Protein AF-A0A268TTS0-F1 (afdb_monomer)

Foldseek 3Di:
DLLVVLLCLLLVLLLFLLQFDPPPDPLQQLVVLVVLLVCVLVVNCVSLQVPPNRQQNLSSVVSVVCCVVPNDDDSSRSSSVLLSVLSVLLSCLLCVQCVPPDPVLSSLLSLLQSLQADSNCSSRVSLLSQLLSLLSVLLRDPDPVSNVVSLSSSCSSPVVSNVVSVLSNCCLVPVVVSLVCLLVVLVVCLVCVVVVLVCVVVCVDPPDPVCVVSVVQNVCVVVVPADDDPVVVVVLLVVLLVLLPPDDPPQPPSVSCNSVSSSLNSLLVSCNRGPCRNCSVNVSCNNRCVSNSSSSSCVVPPVVSVVVSVVSVVVVVCCSQQPPPNSTNNNPVVVVVVSVVSVDD

Sequence (345 aa):
MLSLLGLNIAVSGSLIWASRVYFDSDSDDFLRYYDTYECLIKGHFDALFTYGGGFEIGLPLFYVLLDCVWGALRPSEILFFTILFPSVLVFVWVVRYMGDWRAQDRALCLFFVFLFFNFYAPSQWSRQSFACAFILFALKEEKFFWKYLFVVCASLFHLTSIPIFFILESLKKYPKITLAFVVLGSLSFVFAFEFILMAYKVGFIPHLGILNKLNYYTLYQERGIFMDLDFSFLFLLFCMGVLFCFPTPKDFIKREQTYFFLVFVWLYVVFLPFSYASNRLTLVFNSFLLGYMFFVAIRNFSIVAYGVGFLILLAKFAYYFFSPYSGLWYSYPLMGKFLYYFDLH

Nearest PDB structures (foldseek):
  5och-assembly1_B  TM=1.909E-01  e=7.478E+00  Homo sapiens
  3kmi-assembly1_B  TM=2.035E-01  e=9.927E+00  Clostridioides difficile 630

pLDDT: mean 88.51, std 11.17, range [34.75, 98.44]

Mean predicted aligned error: 5.84 Å

Structure (mmCIF, N/CA/C/O backbone):
data_AF-A0A268TTS0-F1
#
_entry.id   AF-A0A268TTS0-F1
#
loop_
_atom_site.group_PDB
_atom_site.id
_atom_site.type_symbol
_atom_site.label_atom_id
_atom_site.label_alt_id
_atom_site.label_comp_id
_atom_site.label_asym_id
_atom_site.label_entity_id
_atom_site.label_seq_id
_atom_site.pdbx_PDB_ins_code
_atom_site.Cartn_x
_atom_site.Cartn_y
_atom_site.Cartn_z
_atom_site.occupancy
_atom_site.B_iso_or_equiv
_atom_site.auth_seq_id
_atom_site.auth_comp_id
_atom_site.auth_asym_id
_atom_site.auth_atom_id
_atom_site.pdbx_PDB_model_num
ATOM 1 N N . MET A 1 1 ? -24.881 -8.300 -3.804 1.00 60.78 1 MET A N 1
ATOM 2 C CA . MET A 1 1 ? -24.844 -6.849 -4.105 1.00 60.78 1 MET A CA 1
ATOM 3 C C . MET A 1 1 ? -23.515 -6.211 -3.700 1.00 60.78 1 MET A C 1
ATOM 5 O O . MET A 1 1 ? -22.827 -5.715 -4.578 1.00 60.78 1 MET A O 1
ATOM 9 N N . LEU A 1 2 ? -23.098 -6.301 -2.428 1.00 73.62 2 LEU A N 1
ATOM 10 C CA . LEU A 1 2 ? -21.801 -5.781 -1.947 1.00 73.62 2 LEU A CA 1
ATOM 11 C C . LEU A 1 2 ? -20.588 -6.291 -2.739 1.00 73.62 2 LEU A C 1
ATOM 13 O O . LEU A 1 2 ? -19.701 -5.510 -3.069 1.00 73.62 2 LEU A O 1
ATOM 17 N N . SER A 1 3 ? -20.589 -7.574 -3.109 1.00 77.56 3 SER A N 1
ATOM 18 C CA . SER A 1 3 ? -19.477 -8.165 -3.855 1.00 77.56 3 SER A CA 1
ATOM 19 C C . SER A 1 3 ? -19.337 -7.620 -5.280 1.00 77.56 3 SER A C 1
ATOM 21 O O . SER A 1 3 ? -18.228 -7.445 -5.765 1.00 77.56 3 SER A O 1
ATOM 23 N N . LEU A 1 4 ? -20.461 -7.310 -5.935 1.00 83.44 4 LEU A N 1
ATOM 24 C CA . LEU A 1 4 ? -20.468 -6.741 -7.284 1.00 83.44 4 LEU A CA 1
ATOM 25 C C . LEU A 1 4 ? -19.990 -5.283 -7.259 1.00 83.44 4 LEU A C 1
ATOM 27 O O . LEU A 1 4 ? -19.214 -4.873 -8.112 1.00 83.44 4 LEU A O 1
ATOM 31 N N . LEU A 1 5 ? -20.415 -4.513 -6.250 1.00 83.69 5 LEU A N 1
ATOM 32 C CA . LEU A 1 5 ? -20.000 -3.122 -6.081 1.00 83.69 5 LEU A CA 1
ATOM 33 C C . LEU A 1 5 ? -18.488 -3.005 -5.850 1.00 83.69 5 LEU A C 1
ATOM 35 O O . LEU A 1 5 ? -17.840 -2.208 -6.516 1.00 83.69 5 LEU A O 1
ATOM 39 N N . GLY A 1 6 ? -17.922 -3.811 -4.945 1.00 85.81 6 GLY A N 1
ATOM 40 C CA . GLY A 1 6 ? -16.480 -3.796 -4.682 1.00 85.81 6 GLY A CA 1
ATOM 41 C C . GLY A 1 6 ? -15.651 -4.147 -5.918 1.00 85.81 6 GLY A C 1
ATOM 42 O O . GLY A 1 6 ? -14.674 -3.463 -6.214 1.00 85.81 6 GLY A O 1
ATOM 43 N N . LEU A 1 7 ? -16.088 -5.149 -6.689 1.00 90.44 7 LEU A N 1
ATOM 44 C CA . LEU A 1 7 ? -15.438 -5.510 -7.947 1.00 90.44 7 LEU A CA 1
ATOM 45 C C . LEU A 1 7 ? -15.546 -4.391 -8.993 1.00 90.44 7 LEU A C 1
ATOM 47 O O . LEU A 1 7 ? -14.548 -4.057 -9.622 1.00 90.44 7 LEU A O 1
ATOM 51 N N . ASN A 1 8 ? -16.720 -3.766 -9.136 1.00 91.81 8 ASN A N 1
ATOM 52 C CA . ASN A 1 8 ? -16.905 -2.630 -10.042 1.00 91.81 8 ASN A CA 1
ATOM 53 C C . ASN A 1 8 ? -16.000 -1.452 -9.675 1.00 91.81 8 ASN A C 1
ATOM 55 O O . ASN A 1 8 ? -15.442 -0.823 -10.572 1.00 91.81 8 ASN A O 1
ATOM 59 N N . ILE A 1 9 ? -15.825 -1.161 -8.382 1.00 91.81 9 ILE A N 1
ATOM 60 C CA . ILE A 1 9 ? -14.919 -0.099 -7.928 1.00 91.81 9 ILE A CA 1
ATOM 61 C C . ILE A 1 9 ? -13.465 -0.461 -8.240 1.00 91.81 9 ILE A C 1
ATOM 63 O O . ILE A 1 9 ? -12.742 0.389 -8.753 1.00 91.81 9 ILE A O 1
ATOM 67 N N . ALA A 1 10 ? -13.046 -1.706 -7.985 1.00 95.06 10 ALA A N 1
ATOM 68 C CA . ALA A 1 10 ? -11.700 -2.164 -8.324 1.00 95.06 10 ALA A CA 1
ATOM 69 C C . ALA A 1 10 ? -11.436 -2.032 -9.832 1.00 95.06 10 ALA A C 1
ATOM 71 O O . ALA A 1 10 ? -10.482 -1.372 -10.219 1.00 95.06 10 ALA A O 1
ATOM 72 N N . VAL A 1 11 ? -12.326 -2.562 -10.679 1.00 95.44 11 VAL A N 1
ATOM 73 C CA . VAL A 1 11 ? -12.200 -2.481 -12.145 1.00 95.44 11 VAL A CA 1
ATOM 74 C C . VAL A 1 11 ? -12.203 -1.033 -12.632 1.00 95.44 11 VAL A C 1
ATOM 76 O O . VAL A 1 11 ? -11.315 -0.645 -13.387 1.00 95.44 11 VAL A O 1
ATOM 79 N N . SER A 1 12 ? -13.160 -0.218 -12.185 1.00 92.69 12 SER A N 1
ATOM 80 C CA . SER A 1 12 ? -13.277 1.177 -12.632 1.00 92.69 12 SER A CA 1
ATOM 81 C C . SER A 1 12 ? -12.081 2.012 -12.181 1.00 92.69 12 SER A C 1
ATOM 83 O O . SER A 1 12 ? -11.520 2.757 -12.977 1.00 92.69 12 SER A O 1
ATOM 85 N N . GLY A 1 13 ? -11.646 1.861 -10.927 1.00 92.75 13 GLY A N 1
ATOM 86 C CA . GLY A 1 13 ? -10.468 2.552 -10.408 1.00 92.75 13 GLY A CA 1
ATOM 87 C C . GLY A 1 13 ? -9.191 2.152 -11.146 1.00 92.75 13 GLY A C 1
ATOM 88 O O . GLY A 1 13 ? -8.400 3.023 -11.506 1.00 92.75 13 GLY A O 1
ATOM 89 N N . SER A 1 14 ? -9.027 0.863 -11.454 1.00 95.38 14 SER A N 1
ATOM 90 C CA . SER A 1 14 ? -7.920 0.373 -12.279 1.00 95.38 14 SER A CA 1
ATOM 91 C C . SER A 1 14 ? -7.963 0.925 -13.698 1.00 95.38 14 SER A C 1
ATOM 93 O O . SER A 1 14 ? -6.921 1.328 -14.198 1.00 95.38 14 SER A O 1
ATOM 95 N N . LEU A 1 15 ? -9.135 0.998 -14.339 1.00 93.06 15 LEU A N 1
ATOM 96 C CA . LEU A 1 15 ? -9.276 1.583 -15.679 1.00 93.06 15 LEU A CA 1
ATOM 97 C C . LEU A 1 15 ? -8.906 3.067 -15.701 1.00 93.06 15 LEU A C 1
ATOM 99 O O . LEU A 1 15 ? -8.186 3.495 -16.602 1.00 93.06 15 LEU A O 1
ATOM 103 N N . ILE A 1 16 ? -9.381 3.835 -14.715 1.00 90.62 16 ILE A N 1
ATOM 104 C CA . ILE A 1 16 ? -9.072 5.264 -14.589 1.00 90.62 16 ILE A CA 1
ATOM 105 C C . ILE A 1 16 ? -7.564 5.446 -14.429 1.00 90.62 16 ILE A C 1
ATOM 107 O O . ILE A 1 16 ? -6.954 6.182 -15.195 1.00 90.62 16 ILE A O 1
ATOM 111 N N . TRP A 1 17 ? -6.927 4.745 -13.492 1.00 91.75 17 TRP A N 1
ATOM 112 C CA . TRP A 1 17 ? -5.502 4.953 -13.220 1.00 91.75 17 TRP A CA 1
ATOM 113 C C . TRP A 1 17 ? -4.562 4.311 -14.237 1.00 91.75 17 TRP A C 1
ATOM 115 O O . TRP A 1 17 ? -3.457 4.808 -14.425 1.00 91.75 17 TRP A O 1
ATOM 125 N N . ALA A 1 18 ? -5.001 3.282 -14.959 1.00 92.00 18 ALA A N 1
ATOM 126 C CA . ALA A 1 18 ? -4.282 2.773 -16.125 1.00 92.00 18 ALA A CA 1
ATOM 127 C C . ALA A 1 18 ? -4.244 3.774 -17.286 1.00 92.00 18 ALA A C 1
ATOM 129 O O . ALA A 1 18 ? -3.416 3.643 -18.182 1.00 92.00 18 ALA A O 1
ATOM 130 N N . SER A 1 19 ? -5.127 4.779 -17.267 1.00 89.94 19 SER A N 1
ATOM 131 C CA . SER A 1 19 ? -5.161 5.834 -18.276 1.00 89.94 19 SER A CA 1
ATOM 132 C C . SER A 1 19 ? -4.177 6.968 -18.035 1.00 89.94 19 SER A C 1
ATOM 134 O O . SER A 1 19 ? -4.127 7.876 -18.865 1.00 89.94 19 SER A O 1
ATOM 136 N N . ARG A 1 20 ? -3.437 6.935 -16.918 1.00 89.25 20 ARG A N 1
ATOM 137 C CA . ARG A 1 20 ? -2.477 7.979 -16.566 1.00 89.25 20 ARG A CA 1
ATOM 138 C C . ARG A 1 20 ? -1.417 8.172 -17.648 1.00 89.25 20 ARG A C 1
ATOM 140 O O . ARG A 1 20 ? -1.127 7.243 -18.402 1.00 89.25 20 ARG A O 1
ATOM 147 N N . VAL A 1 21 ? -0.786 9.341 -17.667 1.00 86.62 21 VAL A N 1
ATOM 148 C CA . VAL A 1 21 ? 0.466 9.537 -18.405 1.00 86.62 21 VAL A CA 1
ATOM 149 C C . VAL A 1 21 ? 1.517 8.566 -17.850 1.00 86.62 21 VAL A C 1
ATOM 151 O O . VAL A 1 21 ? 1.665 8.414 -16.632 1.00 86.62 21 VAL A O 1
ATOM 154 N N . TYR A 1 22 ? 2.220 7.877 -18.743 1.00 87.00 22 TYR A N 1
ATOM 155 C CA . TYR A 1 22 ? 3.297 6.939 -18.433 1.00 87.00 22 TYR A CA 1
ATOM 156 C C . TYR A 1 22 ? 4.527 7.253 -19.288 1.00 87.00 22 TYR A C 1
ATOM 158 O O . TYR A 1 22 ? 4.397 7.842 -20.359 1.00 87.00 22 TYR A O 1
ATOM 166 N N . PHE A 1 23 ? 5.710 6.854 -18.810 1.00 86.25 23 PHE A N 1
ATOM 167 C CA . PHE A 1 23 ? 7.012 7.133 -19.449 1.00 86.25 23 PHE A CA 1
ATOM 168 C C . PHE A 1 23 ? 7.376 8.626 -19.538 1.00 86.25 23 PHE A C 1
ATOM 170 O O . PHE A 1 23 ? 8.239 9.013 -20.317 1.00 86.25 23 PHE A O 1
ATOM 177 N N . ASP A 1 24 ? 6.742 9.461 -18.714 1.00 76.81 24 ASP A N 1
ATOM 178 C CA . ASP A 1 24 ? 6.965 10.913 -18.683 1.00 76.81 24 ASP A CA 1
ATOM 179 C C . ASP A 1 24 ? 8.272 11.301 -17.967 1.00 76.81 24 ASP A C 1
ATOM 181 O O . ASP A 1 24 ? 8.791 12.402 -18.121 1.00 76.81 24 ASP A O 1
ATOM 185 N N . SER A 1 25 ? 8.827 10.392 -17.158 1.00 72.38 25 SER A N 1
ATOM 186 C CA . SER A 1 25 ? 10.072 10.621 -16.425 1.00 72.38 25 SER A CA 1
ATOM 187 C C . SER A 1 25 ? 10.833 9.326 -16.149 1.00 72.38 25 SER A C 1
ATOM 189 O O . SER A 1 25 ? 10.234 8.272 -15.937 1.00 72.38 25 SER A O 1
ATOM 191 N N . ASP A 1 26 ? 12.162 9.422 -16.046 1.00 65.56 26 ASP A N 1
ATOM 192 C CA . ASP A 1 26 ? 13.050 8.306 -15.666 1.00 65.56 26 ASP A CA 1
ATOM 193 C C . ASP A 1 26 ? 12.821 7.797 -14.226 1.00 65.56 26 ASP A C 1
ATOM 195 O O . ASP A 1 26 ? 13.353 6.755 -13.812 1.00 65.56 26 ASP A O 1
ATOM 199 N N . SER A 1 27 ? 12.056 8.555 -13.432 1.00 68.19 27 SER A N 1
ATOM 200 C CA . SER A 1 27 ? 11.607 8.183 -12.092 1.00 68.19 27 SER A CA 1
ATOM 201 C C . SER A 1 27 ? 10.293 7.394 -12.090 1.00 68.19 27 SER A C 1
ATOM 203 O O . SER A 1 27 ? 9.935 6.874 -11.031 1.00 68.19 27 SER A O 1
ATOM 205 N N . ASP A 1 28 ? 9.602 7.265 -13.232 1.00 79.06 28 ASP A N 1
ATOM 206 C CA . ASP A 1 28 ? 8.449 6.374 -13.384 1.00 79.06 28 ASP A CA 1
ATOM 207 C C . ASP A 1 28 ? 8.940 4.923 -13.360 1.00 79.06 28 ASP A C 1
ATOM 209 O O . ASP A 1 28 ? 9.436 4.377 -14.349 1.00 79.06 28 ASP A O 1
ATOM 213 N N . ASP A 1 29 ? 8.800 4.279 -12.201 1.00 84.25 29 ASP A N 1
ATOM 214 C CA . ASP A 1 29 ? 9.219 2.891 -11.991 1.00 84.25 29 ASP A CA 1
ATOM 215 C C . ASP A 1 29 ? 8.497 1.937 -12.974 1.00 84.25 29 ASP A C 1
ATOM 217 O O . ASP A 1 29 ? 9.013 0.851 -13.263 1.00 84.25 29 ASP A O 1
ATOM 221 N N . PHE A 1 30 ? 7.353 2.350 -13.546 1.00 91.00 30 PHE A N 1
ATOM 222 C CA . PHE A 1 30 ? 6.651 1.595 -14.583 1.00 91.00 30 PHE A CA 1
ATOM 223 C C . PHE A 1 30 ? 7.468 1.386 -15.857 1.00 91.00 30 PHE A C 1
ATOM 225 O O . PHE A 1 30 ? 7.350 0.313 -16.445 1.00 91.00 30 PHE A O 1
ATOM 232 N N . LEU A 1 31 ? 8.332 2.331 -16.246 1.00 91.12 31 LEU A N 1
ATOM 233 C CA . LEU A 1 31 ? 9.214 2.169 -17.409 1.00 91.12 31 LEU A CA 1
ATOM 234 C C . LEU A 1 31 ? 10.021 0.869 -17.295 1.00 91.12 31 LEU A C 1
ATOM 236 O O . LEU A 1 31 ? 9.950 -0.003 -18.153 1.00 91.12 31 LEU A O 1
ATOM 240 N N . ARG A 1 32 ? 10.668 0.668 -16.143 1.00 91.69 32 ARG A N 1
ATOM 241 C CA . ARG A 1 32 ? 11.498 -0.517 -15.870 1.00 91.69 32 ARG A CA 1
ATOM 242 C C . ARG A 1 32 ? 10.677 -1.798 -15.785 1.00 91.69 32 ARG A C 1
ATOM 244 O O . ARG A 1 32 ? 11.172 -2.877 -16.118 1.00 91.69 32 ARG A O 1
ATOM 251 N N . TYR A 1 33 ? 9.448 -1.703 -15.278 1.00 94.12 33 TYR A N 1
ATOM 252 C CA . TYR A 1 33 ? 8.543 -2.846 -15.231 1.00 94.12 33 TYR A CA 1
ATOM 253 C C . TYR A 1 33 ? 8.089 -3.250 -16.634 1.00 94.12 33 TYR A C 1
ATOM 255 O O . TYR A 1 33 ? 8.055 -4.443 -16.932 1.00 94.12 33 TYR A O 1
ATOM 263 N N . TYR A 1 34 ? 7.789 -2.280 -17.494 1.00 95.25 34 TYR A N 1
ATOM 264 C CA . TYR A 1 34 ? 7.400 -2.533 -18.873 1.00 95.25 34 TYR A CA 1
ATOM 265 C C . TYR A 1 34 ? 8.577 -3.046 -19.716 1.00 95.25 34 TYR A C 1
ATOM 267 O O . TYR A 1 34 ? 8.406 -4.018 -20.443 1.00 95.25 34 TYR A O 1
ATOM 275 N N . ASP A 1 35 ? 9.794 -2.529 -19.526 1.00 94.94 35 ASP A N 1
ATOM 276 C CA . ASP A 1 35 ? 11.002 -3.071 -20.173 1.00 94.94 35 ASP A CA 1
ATOM 277 C C . ASP A 1 35 ? 11.222 -4.552 -19.827 1.00 94.94 35 ASP A C 1
ATOM 279 O O . ASP A 1 35 ? 11.580 -5.369 -20.677 1.00 94.94 35 ASP A O 1
ATOM 283 N N . THR A 1 36 ? 10.961 -4.924 -18.569 1.00 96.50 36 THR A N 1
ATOM 284 C CA . THR A 1 36 ? 11.036 -6.323 -18.124 1.00 96.50 36 THR A CA 1
ATOM 285 C C . THR A 1 36 ? 9.965 -7.170 -18.804 1.00 96.50 36 THR A C 1
ATOM 287 O O . THR A 1 36 ? 10.260 -8.276 -19.252 1.00 96.50 36 THR A O 1
ATOM 290 N N . TYR A 1 37 ? 8.739 -6.653 -18.921 1.00 97.38 37 TYR A N 1
ATOM 291 C CA . TYR A 1 37 ? 7.674 -7.301 -19.685 1.00 97.38 37 TYR A CA 1
ATOM 292 C C . TYR A 1 37 ? 8.082 -7.523 -21.149 1.00 97.38 37 TYR A C 1
ATOM 294 O O . TYR A 1 37 ? 8.002 -8.651 -21.637 1.00 97.38 37 TYR A O 1
ATOM 302 N N . GLU A 1 38 ? 8.606 -6.495 -21.821 1.00 97.06 38 GLU A N 1
ATOM 303 C CA . GLU A 1 38 ? 9.053 -6.599 -23.211 1.00 97.06 38 GLU A CA 1
ATOM 304 C C . GLU A 1 38 ? 10.175 -7.626 -23.408 1.00 97.06 38 GLU A C 1
ATOM 306 O O . GLU A 1 38 ? 10.192 -8.343 -24.410 1.00 97.06 38 GLU A O 1
ATOM 311 N N . CYS A 1 39 ? 11.122 -7.712 -22.470 1.00 97.00 39 CYS A N 1
ATOM 312 C CA . CYS A 1 39 ? 12.172 -8.730 -22.513 1.00 97.00 39 CYS A CA 1
ATOM 313 C C . CYS A 1 39 ? 11.583 -10.146 -22.456 1.00 97.00 39 CYS A C 1
ATOM 315 O O . CYS A 1 39 ? 11.981 -11.016 -23.233 1.00 97.00 39 CYS A O 1
ATOM 317 N N . LEU A 1 40 ? 10.614 -10.368 -21.564 1.00 96.94 40 LEU A N 1
ATOM 318 C CA . LEU A 1 40 ? 10.000 -11.679 -21.354 1.00 96.94 40 LEU A CA 1
ATOM 319 C C . LEU A 1 40 ? 9.210 -12.147 -22.581 1.00 96.94 40 LEU A C 1
ATOM 321 O O . LEU A 1 40 ? 9.388 -13.288 -23.001 1.00 96.94 40 LEU A O 1
ATOM 325 N N . ILE A 1 41 ? 8.415 -11.271 -23.206 1.00 95.81 41 ILE A N 1
ATOM 326 C CA . ILE A 1 41 ? 7.642 -11.634 -24.412 1.00 95.81 41 ILE A CA 1
ATOM 327 C C . ILE A 1 41 ? 8.534 -11.882 -25.638 1.00 95.81 41 ILE A C 1
ATOM 329 O O . ILE A 1 41 ? 8.156 -12.612 -26.551 1.00 95.81 41 ILE A O 1
ATOM 333 N N . LYS A 1 42 ? 9.748 -11.315 -25.656 1.00 95.81 42 LYS A N 1
ATOM 334 C CA . LYS A 1 42 ? 10.775 -11.585 -26.679 1.00 95.81 42 LYS A CA 1
ATOM 335 C C . LYS A 1 42 ? 11.546 -12.892 -26.413 1.00 95.81 42 LYS A C 1
ATOM 337 O O . LYS A 1 42 ? 12.431 -13.242 -27.188 1.00 95.81 42 LYS A O 1
ATOM 342 N N . GLY A 1 43 ? 11.217 -13.621 -25.342 1.00 93.31 43 GLY A N 1
ATOM 343 C CA . GLY A 1 43 ? 11.844 -14.893 -24.971 1.00 93.31 43 GLY A CA 1
ATOM 344 C C . GLY A 1 43 ? 13.119 -14.760 -24.131 1.00 93.31 43 GLY A C 1
ATOM 345 O O . GLY A 1 43 ? 13.793 -15.761 -23.884 1.00 93.31 43 GLY A O 1
ATOM 346 N N . HIS A 1 44 ? 13.463 -13.557 -23.658 1.00 95.75 44 HIS A N 1
ATOM 347 C CA . HIS A 1 44 ? 14.616 -13.336 -22.781 1.00 95.75 44 HIS A CA 1
ATOM 348 C C . HIS A 1 44 ? 14.254 -13.639 -21.320 1.00 95.75 44 HIS A C 1
ATOM 350 O O . HIS A 1 44 ? 14.038 -12.740 -20.505 1.00 95.75 44 HIS A O 1
ATOM 356 N N . PHE A 1 45 ? 14.184 -14.928 -20.975 1.00 94.62 45 PHE A N 1
ATOM 357 C CA . PHE A 1 45 ? 13.759 -15.387 -19.645 1.00 94.62 45 PHE A CA 1
ATOM 358 C C . PHE A 1 45 ? 14.712 -15.024 -18.498 1.00 94.62 45 PHE A C 1
ATOM 360 O O . PHE A 1 45 ? 14.304 -15.079 -17.339 1.00 94.62 45 PHE A O 1
ATOM 367 N N . ASP A 1 46 ? 15.931 -14.566 -18.788 1.00 95.19 46 ASP A N 1
ATOM 368 C CA . ASP A 1 46 ? 16.843 -14.011 -17.777 1.00 95.19 46 ASP A CA 1
ATOM 369 C C . ASP A 1 46 ? 16.208 -12.820 -17.037 1.00 95.19 46 ASP A C 1
ATOM 371 O O . ASP A 1 46 ? 16.465 -12.596 -15.851 1.00 95.19 46 ASP A O 1
ATOM 375 N N . ALA A 1 47 ? 15.290 -12.109 -17.706 1.00 96.00 47 ALA A N 1
ATOM 376 C CA . ALA A 1 47 ? 14.537 -10.998 -17.138 1.00 96.00 47 ALA A CA 1
ATOM 377 C C . ALA A 1 47 ? 13.641 -11.402 -15.947 1.00 96.00 47 ALA A C 1
ATOM 379 O O . ALA A 1 47 ? 13.249 -10.532 -15.162 1.00 96.00 47 ALA A O 1
ATOM 380 N N . LEU A 1 48 ? 13.375 -12.702 -15.740 1.00 96.44 48 LEU A N 1
ATOM 381 C CA . LEU A 1 48 ? 12.692 -13.213 -14.543 1.00 96.44 48 LEU A CA 1
ATOM 382 C C . LEU A 1 48 ? 13.445 -12.871 -13.252 1.00 96.44 48 LEU A C 1
ATOM 384 O O . LEU A 1 48 ? 12.818 -12.665 -12.215 1.00 96.44 48 LEU A O 1
ATOM 388 N N . PHE A 1 49 ? 14.773 -12.768 -13.320 1.00 95.56 49 PHE A N 1
ATOM 389 C CA . PHE A 1 49 ? 15.658 -12.590 -12.166 1.00 95.56 49 PHE A CA 1
ATOM 390 C C . PHE A 1 49 ? 16.148 -11.140 -11.995 1.00 95.56 49 PHE A C 1
ATOM 392 O O . PHE A 1 49 ? 17.057 -10.870 -11.210 1.00 95.56 49 PHE A O 1
ATOM 399 N N . THR A 1 50 ? 15.528 -10.182 -12.691 1.00 93.00 50 THR A N 1
ATOM 400 C CA . THR A 1 50 ? 15.928 -8.760 -12.690 1.00 93.00 50 THR A CA 1
ATOM 401 C C . THR A 1 50 ? 15.865 -8.106 -11.305 1.00 93.00 50 THR A C 1
ATOM 403 O O . THR A 1 50 ? 16.662 -7.220 -10.987 1.00 93.00 50 THR A O 1
ATOM 406 N N . TYR A 1 51 ? 14.917 -8.511 -10.455 1.00 92.25 51 TYR A N 1
ATOM 407 C CA . TYR A 1 51 ? 14.625 -7.814 -9.201 1.00 92.25 51 TYR A CA 1
ATOM 408 C C . TYR A 1 51 ? 15.136 -8.546 -7.959 1.00 92.25 51 TYR A C 1
ATOM 410 O O . TYR A 1 51 ? 15.216 -9.772 -7.902 1.00 92.25 51 TYR A O 1
ATOM 418 N N . GLY A 1 52 ? 15.478 -7.763 -6.929 1.00 84.69 52 GLY A N 1
ATOM 419 C CA . GLY A 1 52 ? 15.853 -8.279 -5.610 1.00 84.69 52 GLY A CA 1
ATOM 420 C C . GLY A 1 52 ? 17.073 -9.200 -5.614 1.00 84.69 52 GLY A C 1
ATOM 421 O O . GLY A 1 52 ? 17.146 -10.089 -4.775 1.00 84.69 52 GLY A O 1
ATOM 422 N N . GLY A 1 53 ? 17.995 -9.032 -6.569 1.00 85.69 53 GLY A N 1
ATOM 423 C CA . GLY A 1 53 ? 19.140 -9.932 -6.739 1.00 85.69 53 GLY A CA 1
ATOM 424 C C . GLY A 1 53 ? 18.753 -11.331 -7.230 1.00 85.69 53 GLY A C 1
ATOM 425 O O . GLY A 1 53 ? 19.434 -12.292 -6.891 1.00 85.69 53 GLY A O 1
ATOM 426 N N . GLY A 1 54 ? 17.644 -11.453 -7.966 1.00 91.31 54 GLY A N 1
ATOM 427 C CA . GLY A 1 54 ? 17.127 -12.717 -8.497 1.00 91.31 54 GLY A CA 1
ATOM 428 C C . GLY A 1 54 ? 16.045 -13.379 -7.647 1.00 91.31 54 GLY A C 1
ATOM 429 O O . GLY A 1 54 ? 15.428 -14.341 -8.086 1.00 91.31 54 GLY A O 1
ATOM 430 N N . PHE A 1 55 ? 15.763 -12.875 -6.448 1.00 92.81 55 PHE A N 1
ATOM 431 C CA . PHE A 1 55 ? 14.765 -13.497 -5.571 1.00 92.81 55 PHE A CA 1
ATOM 432 C C . PHE A 1 55 ? 13.340 -12.965 -5.784 1.00 92.81 55 PHE A C 1
ATOM 434 O O . PHE A 1 55 ? 12.374 -13.647 -5.445 1.00 92.81 55 PHE A O 1
ATOM 441 N N . GLU A 1 56 ? 13.179 -11.765 -6.351 1.00 95.94 56 GLU A N 1
ATOM 442 C CA . GLU A 1 56 ? 11.868 -11.120 -6.516 1.00 95.94 56 GLU A CA 1
ATOM 443 C C . GLU A 1 56 ? 11.245 -11.414 -7.892 1.00 95.94 56 GLU A C 1
ATOM 445 O O . GLU A 1 56 ? 11.032 -10.522 -8.716 1.00 95.94 56 GLU A O 1
ATOM 450 N N . ILE A 1 57 ? 10.949 -12.690 -8.140 1.00 97.62 57 ILE A N 1
ATOM 451 C CA . ILE A 1 57 ? 10.437 -13.185 -9.430 1.00 97.62 57 ILE A CA 1
ATOM 452 C C . ILE A 1 57 ? 8.919 -13.007 -9.620 1.00 97.62 57 ILE A C 1
ATOM 454 O O . ILE A 1 57 ? 8.389 -13.299 -10.688 1.00 97.62 57 ILE A O 1
ATOM 458 N N . GLY A 1 58 ? 8.191 -12.550 -8.597 1.00 97.88 58 GLY A N 1
ATOM 459 C CA . GLY A 1 58 ? 6.725 -12.543 -8.572 1.00 97.88 58 GLY A CA 1
ATOM 460 C C . GLY A 1 58 ? 6.086 -11.651 -9.638 1.00 97.88 58 GLY A C 1
ATOM 461 O O . GLY A 1 58 ? 5.155 -12.083 -10.315 1.00 97.88 58 GLY A O 1
ATOM 462 N N . LEU A 1 59 ? 6.595 -10.426 -9.825 1.00 97.56 59 LEU A N 1
ATOM 463 C CA . LEU A 1 59 ? 6.082 -9.510 -10.854 1.00 97.56 59 LEU A CA 1
ATOM 464 C C . LEU A 1 59 ? 6.455 -9.968 -12.282 1.00 97.56 59 LEU A C 1
ATOM 466 O O . LEU A 1 59 ? 5.557 -10.027 -13.119 1.00 97.56 59 LEU A O 1
ATOM 470 N N . PRO A 1 60 ? 7.709 -10.368 -12.573 1.00 97.88 60 PRO A N 1
ATOM 471 C CA . PRO A 1 60 ? 8.045 -11.003 -13.849 1.00 97.88 60 PRO A CA 1
ATOM 472 C C . PRO A 1 60 ? 7.189 -12.237 -14.170 1.00 97.88 60 PRO A C 1
ATOM 474 O O . PRO A 1 60 ? 6.694 -12.376 -15.285 1.00 97.88 60 PRO A O 1
ATOM 477 N N . LEU A 1 61 ? 6.945 -13.115 -13.192 1.00 97.69 61 LEU A N 1
ATOM 478 C CA . LEU A 1 61 ? 6.089 -14.287 -13.390 1.00 97.69 61 LEU A CA 1
ATOM 479 C C . LEU A 1 61 ? 4.637 -13.887 -13.681 1.00 97.69 61 LEU A C 1
ATOM 481 O O . LEU A 1 61 ? 3.999 -14.473 -14.551 1.00 97.69 61 LEU A O 1
ATOM 485 N N . PHE A 1 62 ? 4.121 -12.869 -12.989 1.00 97.75 62 PHE A N 1
ATOM 486 C CA . PHE A 1 62 ? 2.803 -12.301 -13.273 1.00 97.75 62 PHE A CA 1
ATOM 487 C C . PHE A 1 62 ? 2.688 -11.817 -14.726 1.00 97.75 62 PHE A C 1
ATOM 489 O O . PHE A 1 62 ? 1.688 -12.088 -15.384 1.00 97.75 62 PHE A O 1
ATOM 496 N N . TYR A 1 63 ? 3.729 -11.180 -15.256 1.00 97.81 63 TYR A N 1
ATOM 497 C CA . TYR A 1 63 ? 3.792 -10.747 -16.649 1.00 97.81 63 TYR A CA 1
ATOM 498 C C . TYR A 1 63 ? 3.810 -11.894 -17.659 1.00 97.81 63 TYR A C 1
ATOM 500 O O . TYR A 1 63 ? 3.072 -11.835 -18.641 1.00 97.81 63 TYR A O 1
ATOM 508 N N . VAL A 1 64 ? 4.557 -12.967 -17.388 1.00 97.31 64 VAL A N 1
ATOM 509 C CA . VAL A 1 64 ? 4.498 -14.189 -18.210 1.00 97.31 64 VAL A CA 1
ATOM 510 C C . VAL A 1 64 ? 3.085 -14.772 -18.212 1.00 97.31 64 VAL A C 1
ATOM 512 O O . VAL A 1 64 ? 2.582 -15.158 -19.262 1.00 97.31 64 VAL A O 1
ATOM 515 N N . LEU A 1 65 ? 2.412 -14.803 -17.056 1.00 96.81 65 LEU A N 1
ATOM 516 C CA . LEU A 1 65 ? 1.032 -15.287 -16.968 1.00 96.81 65 LEU A CA 1
ATOM 517 C C . LEU A 1 65 ? 0.059 -14.412 -17.769 1.00 96.81 65 LEU A C 1
ATOM 519 O O . LEU A 1 65 ? -0.843 -14.954 -18.405 1.00 96.81 65 LEU A O 1
ATOM 523 N N . LEU A 1 66 ? 0.230 -13.086 -17.758 1.00 97.00 66 LEU A N 1
ATOM 524 C CA . LEU A 1 66 ? -0.589 -12.191 -18.578 1.00 97.00 66 LEU A CA 1
ATOM 525 C C . LEU A 1 66 ? -0.391 -12.457 -20.069 1.00 97.00 66 LEU A C 1
ATOM 527 O O . LEU A 1 66 ? -1.385 -12.604 -20.774 1.00 97.00 66 LEU A O 1
ATOM 531 N N . ASP A 1 67 ? 0.855 -12.577 -20.525 1.00 95.81 67 ASP A N 1
ATOM 532 C CA . ASP A 1 67 ? 1.168 -12.866 -21.928 1.00 95.81 67 ASP A CA 1
ATOM 533 C C . ASP A 1 67 ? 0.630 -14.238 -22.363 1.00 95.81 67 ASP A C 1
ATOM 535 O O . ASP A 1 67 ? 0.014 -14.373 -23.415 1.00 95.81 67 ASP A O 1
ATOM 539 N N . CYS A 1 68 ? 0.738 -15.252 -21.502 1.00 96.06 68 CYS A N 1
ATOM 540 C CA . CYS A 1 68 ? 0.195 -16.583 -21.782 1.00 96.06 68 CYS A CA 1
ATOM 541 C C . CYS A 1 68 ? -1.336 -16.593 -21.951 1.00 96.06 68 CYS A C 1
ATOM 543 O O . CYS A 1 68 ? -1.864 -17.442 -22.669 1.00 96.06 68 CYS A O 1
ATOM 545 N N . VAL A 1 69 ? -2.062 -15.701 -21.265 1.00 97.06 69 VAL A N 1
ATOM 546 C CA . VAL A 1 69 ? -3.537 -15.657 -21.290 1.00 97.06 69 VAL A CA 1
ATOM 547 C C . VAL A 1 69 ? -4.066 -14.679 -22.341 1.00 97.06 69 VAL A C 1
ATOM 549 O O . VAL A 1 69 ? -5.072 -14.969 -22.986 1.00 97.06 69 VAL A O 1
ATOM 552 N N . TRP A 1 70 ? -3.415 -13.528 -22.504 1.00 95.38 70 TRP A N 1
ATOM 553 C CA . TRP A 1 70 ? -3.911 -12.403 -23.304 1.00 95.38 70 TRP A CA 1
ATOM 554 C C . TRP A 1 70 ? -3.022 -12.048 -24.502 1.00 95.38 70 TRP A C 1
ATOM 556 O O . TRP A 1 70 ? -3.431 -11.238 -25.332 1.00 95.38 70 TRP A O 1
ATOM 566 N N . GLY A 1 71 ? -1.843 -12.660 -24.621 1.00 94.88 71 GLY A N 1
ATOM 567 C CA . GLY A 1 71 ? -0.821 -12.298 -25.598 1.00 94.88 71 GLY A CA 1
ATOM 568 C C . GLY A 1 71 ? -0.136 -10.970 -25.276 1.00 94.88 71 GLY A C 1
ATOM 569 O O . GLY A 1 71 ? -0.206 -10.460 -24.155 1.00 94.88 71 GLY A O 1
ATOM 570 N N . ALA A 1 72 ? 0.504 -10.393 -26.295 1.00 94.94 72 ALA A N 1
ATOM 571 C CA . ALA A 1 72 ? 1.202 -9.123 -26.174 1.00 94.94 72 ALA A CA 1
ATOM 572 C C . ALA A 1 72 ? 0.223 -7.976 -25.854 1.00 94.94 72 ALA A C 1
ATOM 574 O O . ALA A 1 72 ? -0.688 -7.677 -26.628 1.00 94.94 72 ALA A O 1
ATOM 575 N N . LEU A 1 73 ? 0.445 -7.318 -24.721 1.00 94.88 73 LEU A N 1
ATOM 576 C CA . LEU A 1 73 ? -0.353 -6.235 -24.169 1.00 94.88 73 LEU A CA 1
ATOM 577 C C . LEU A 1 73 ? 0.373 -4.900 -24.328 1.00 94.88 73 LEU A C 1
ATOM 579 O O . LEU A 1 73 ? 1.595 -4.798 -24.216 1.00 94.88 73 LEU A O 1
ATOM 583 N N . ARG A 1 74 ? -0.405 -3.843 -24.532 1.00 94.06 74 ARG A N 1
ATOM 584 C CA . ARG A 1 74 ? 0.069 -2.457 -24.558 1.00 94.06 74 ARG A CA 1
ATOM 585 C C . ARG A 1 74 ? 0.393 -1.965 -23.137 1.00 94.06 74 ARG A C 1
ATOM 587 O O . ARG A 1 74 ? -0.137 -2.507 -22.164 1.00 94.06 74 ARG A O 1
ATOM 594 N N . PRO A 1 75 ? 1.175 -0.878 -22.985 1.00 93.69 75 PRO A N 1
ATOM 595 C CA . PRO A 1 75 ? 1.526 -0.328 -21.673 1.00 93.69 75 PRO A CA 1
ATOM 596 C C . PRO A 1 75 ? 0.325 -0.075 -20.747 1.00 93.69 75 PRO A C 1
ATOM 598 O O . PRO A 1 75 ? 0.340 -0.470 -19.582 1.00 93.69 75 PRO A O 1
ATOM 601 N N . SER A 1 76 ? -0.751 0.520 -21.268 1.00 93.38 76 SER A N 1
ATOM 602 C CA . SER A 1 76 ? -1.969 0.798 -20.496 1.00 93.38 76 SER A CA 1
ATOM 603 C C . SER A 1 76 ? -2.704 -0.473 -20.052 1.00 93.38 76 SER A C 1
ATOM 605 O O . SER A 1 76 ? -3.291 -0.504 -18.972 1.00 93.38 76 SER A O 1
ATOM 607 N N . GLU A 1 77 ? -2.637 -1.549 -20.834 1.00 95.00 77 GLU A N 1
ATOM 608 C CA . GLU A 1 77 ? -3.239 -2.842 -20.493 1.00 95.00 77 GLU A CA 1
ATOM 609 C C . GLU A 1 77 ? -2.437 -3.542 -19.386 1.00 95.00 77 GLU A C 1
ATOM 611 O O . GLU A 1 77 ? -3.022 -4.049 -18.424 1.00 95.00 77 GLU A O 1
ATOM 616 N N . ILE A 1 78 ? -1.102 -3.484 -19.445 1.00 96.38 78 ILE A N 1
ATOM 617 C CA . ILE A 1 78 ? -0.237 -3.965 -18.357 1.00 96.38 78 ILE A CA 1
ATOM 618 C C . ILE A 1 78 ? -0.485 -3.167 -17.074 1.00 96.38 78 ILE A C 1
ATOM 620 O O . ILE A 1 78 ? -0.647 -3.767 -16.005 1.00 96.38 78 ILE A O 1
ATOM 624 N N . LEU A 1 79 ? -0.572 -1.835 -17.156 1.00 95.00 79 LEU A N 1
ATOM 625 C CA . LEU A 1 79 ? -0.924 -0.995 -16.007 1.00 95.00 79 LEU A CA 1
ATOM 626 C C . LEU A 1 79 ? -2.274 -1.388 -15.416 1.00 95.00 79 LEU A C 1
ATOM 628 O O . LEU A 1 79 ? -2.378 -1.556 -14.200 1.00 95.00 79 LEU A O 1
ATOM 632 N N . PHE A 1 80 ? -3.288 -1.581 -16.261 1.00 96.62 80 PHE A N 1
ATOM 633 C CA . PHE A 1 80 ? -4.617 -1.996 -15.825 1.00 96.62 80 PHE A CA 1
ATOM 634 C C . PHE A 1 80 ? -4.560 -3.261 -14.972 1.00 96.62 80 PHE A C 1
ATOM 636 O O . PHE A 1 80 ? -5.034 -3.238 -13.835 1.00 96.62 80 PHE A O 1
ATOM 643 N N . PHE A 1 81 ? -3.925 -4.331 -15.456 1.00 97.75 81 PHE A N 1
ATOM 644 C CA . PHE A 1 81 ? -3.812 -5.571 -14.686 1.00 97.75 81 PHE A CA 1
ATOM 645 C C . PHE A 1 81 ? -2.948 -5.410 -13.430 1.00 97.75 81 PHE A C 1
ATOM 647 O O . PHE A 1 81 ? -3.297 -5.928 -12.366 1.00 97.75 81 PHE A O 1
ATOM 654 N N . THR A 1 82 ? -1.866 -4.642 -13.514 1.00 97.25 82 THR A N 1
ATOM 655 C CA . THR A 1 82 ? -0.964 -4.388 -12.381 1.00 97.25 82 THR A CA 1
ATOM 656 C C . THR A 1 82 ? -1.654 -3.627 -11.246 1.00 97.25 82 THR A C 1
ATOM 658 O O . THR A 1 82 ? -1.329 -3.837 -10.078 1.00 97.25 82 THR A O 1
ATOM 661 N N . ILE A 1 83 ? -2.641 -2.784 -11.561 1.00 97.62 83 ILE A N 1
ATOM 662 C CA . ILE A 1 83 ? -3.480 -2.104 -10.567 1.00 97.62 83 ILE A CA 1
ATOM 663 C C . ILE A 1 83 ? -4.632 -3.005 -10.116 1.00 97.62 83 ILE A C 1
ATOM 665 O O . ILE A 1 83 ? -4.904 -3.110 -8.918 1.00 97.62 83 ILE A O 1
ATOM 669 N N . LEU A 1 84 ? -5.297 -3.676 -11.058 1.00 97.94 84 LEU A N 1
ATOM 670 C CA . LEU A 1 84 ? -6.482 -4.493 -10.800 1.00 97.94 84 LEU A CA 1
ATOM 671 C C . LEU A 1 84 ? -6.212 -5.609 -9.799 1.00 97.94 84 LEU A C 1
ATOM 673 O O . LEU A 1 84 ? -6.996 -5.787 -8.868 1.00 97.94 84 LEU A O 1
ATOM 677 N N . PHE A 1 85 ? -5.118 -6.352 -9.962 1.00 97.56 85 PHE A N 1
ATOM 678 C CA . PHE A 1 85 ? -4.844 -7.513 -9.117 1.00 97.56 85 PHE A CA 1
ATOM 679 C C . PHE A 1 85 ? -4.706 -7.145 -7.628 1.00 97.56 85 PHE A C 1
ATOM 681 O O . PHE A 1 85 ? -5.462 -7.694 -6.822 1.00 97.56 85 PHE A O 1
ATOM 688 N N . PRO A 1 86 ? -3.842 -6.192 -7.224 1.00 97.50 86 PRO A N 1
ATOM 689 C CA . PRO A 1 86 ? -3.791 -5.722 -5.841 1.00 97.50 86 PRO A CA 1
ATOM 690 C C . PRO A 1 86 ? -5.132 -5.173 -5.336 1.00 97.50 86 PRO A C 1
ATOM 692 O O . PRO A 1 86 ? -5.515 -5.473 -4.206 1.00 97.50 86 PRO A O 1
ATOM 695 N N . SER A 1 87 ? -5.882 -4.424 -6.155 1.00 97.50 87 SER A N 1
ATOM 696 C CA . SER A 1 87 ? -7.205 -3.904 -5.774 1.00 97.50 87 SER A CA 1
ATOM 697 C C . SER A 1 87 ? -8.221 -5.017 -5.506 1.00 97.50 87 SER A C 1
ATOM 699 O O . SER A 1 87 ? -8.945 -4.973 -4.508 1.00 97.50 87 SER A O 1
ATOM 701 N N . VAL A 1 88 ? -8.259 -6.046 -6.356 1.00 97.19 88 VAL A N 1
ATOM 702 C CA . VAL A 1 88 ? -9.128 -7.217 -6.177 1.00 97.19 88 VAL A CA 1
ATOM 703 C C . VAL A 1 88 ? -8.704 -8.021 -4.950 1.00 97.19 88 VAL A C 1
ATOM 705 O O . VAL A 1 88 ? -9.565 -8.423 -4.169 1.00 97.19 88 VAL A O 1
ATOM 708 N N . LEU A 1 89 ? -7.402 -8.210 -4.720 1.00 96.69 89 LEU A N 1
ATOM 709 C CA . LEU A 1 89 ? -6.900 -8.876 -3.516 1.00 96.69 89 LEU A CA 1
ATOM 710 C C . LEU A 1 89 ? -7.324 -8.135 -2.240 1.00 96.69 89 LEU A C 1
ATOM 712 O O . LEU A 1 89 ? -7.789 -8.774 -1.297 1.00 96.69 89 LEU A O 1
ATOM 716 N N . VAL A 1 90 ? -7.248 -6.801 -2.216 1.00 95.88 90 VAL A N 1
ATOM 717 C CA . VAL A 1 90 ? -7.745 -5.990 -1.089 1.00 95.88 90 VAL A CA 1
ATOM 718 C C . VAL A 1 90 ? -9.253 -6.137 -0.914 1.00 95.88 90 VAL A C 1
ATOM 720 O O . VAL A 1 90 ? -9.722 -6.322 0.208 1.00 95.88 90 VAL A O 1
ATOM 723 N N . PHE A 1 91 ? -10.025 -6.110 -2.002 1.00 95.19 91 PHE A N 1
ATOM 724 C CA . PHE A 1 91 ? -11.465 -6.365 -1.943 1.00 95.19 91 PHE A CA 1
ATOM 725 C C . PHE A 1 91 ? -11.773 -7.736 -1.319 1.00 95.19 91 PHE A C 1
ATOM 727 O O . PHE A 1 91 ? -12.572 -7.821 -0.381 1.00 95.19 91 PHE A O 1
ATOM 734 N N . VAL A 1 92 ? -11.109 -8.795 -1.793 1.00 94.44 92 VAL A N 1
ATOM 735 C CA . VAL A 1 92 ? -11.262 -10.156 -1.257 1.00 94.44 92 VAL A CA 1
ATOM 736 C C . VAL A 1 92 ? -10.871 -10.197 0.218 1.00 94.44 92 VAL A C 1
ATOM 738 O O . VAL A 1 92 ? -11.595 -10.792 1.015 1.00 94.44 92 VAL A O 1
ATOM 741 N N . TRP A 1 93 ? -9.785 -9.525 0.606 1.00 95.12 93 TRP A N 1
ATOM 742 C CA . TRP A 1 93 ? -9.348 -9.425 1.997 1.00 95.12 93 TRP A CA 1
ATOM 743 C C . TRP A 1 93 ? -10.426 -8.797 2.893 1.00 95.12 93 TRP A C 1
ATOM 745 O O . TRP A 1 93 ? -10.783 -9.380 3.921 1.00 95.12 93 TRP A O 1
ATOM 755 N N . VAL A 1 94 ? -11.010 -7.662 2.485 1.00 91.81 94 VAL A N 1
ATOM 756 C CA . VAL A 1 94 ? -12.090 -7.000 3.239 1.00 91.81 94 VAL A CA 1
ATOM 757 C C . VAL A 1 94 ? -13.288 -7.934 3.391 1.00 91.81 94 VAL A C 1
ATOM 759 O O . VAL A 1 94 ? -13.772 -8.139 4.504 1.00 91.81 94 VAL A O 1
ATOM 762 N N . VAL A 1 95 ? -13.759 -8.538 2.296 1.00 90.88 95 VAL A N 1
ATOM 763 C CA . VAL A 1 95 ? -14.929 -9.432 2.326 1.00 90.88 95 VAL A CA 1
ATOM 764 C C . VAL A 1 95 ? -14.672 -10.663 3.198 1.00 90.88 95 VAL A C 1
ATOM 766 O O . VAL A 1 95 ? -15.551 -11.072 3.958 1.00 90.88 95 VAL A O 1
ATOM 769 N N . ARG A 1 96 ? -13.469 -11.241 3.121 1.00 91.06 96 ARG A N 1
ATOM 770 C CA . ARG A 1 96 ? -13.104 -12.473 3.829 1.00 91.06 96 ARG A CA 1
ATOM 771 C C . ARG A 1 96 ? -12.954 -12.283 5.335 1.00 91.06 96 ARG A C 1
ATOM 773 O O . ARG A 1 96 ? -13.355 -13.179 6.082 1.00 91.06 96 ARG A O 1
ATOM 780 N N . TYR A 1 97 ? -12.350 -11.177 5.769 1.00 89.38 97 TYR A N 1
ATOM 781 C CA . TYR A 1 97 ? -11.981 -10.958 7.175 1.00 89.38 97 TYR A CA 1
ATOM 782 C C . TYR A 1 97 ? -12.905 -9.993 7.924 1.00 89.38 97 TYR A C 1
ATOM 784 O O . TYR A 1 97 ? -12.792 -9.878 9.141 1.00 89.38 97 TYR A O 1
ATOM 792 N N . MET A 1 98 ? -13.854 -9.355 7.234 1.00 84.38 98 MET A N 1
ATOM 793 C CA . MET A 1 98 ? -14.948 -8.593 7.857 1.00 84.38 98 MET A CA 1
ATOM 794 C C . MET A 1 98 ? -16.289 -9.335 7.771 1.00 84.38 98 MET A C 1
ATOM 796 O O . MET A 1 98 ? -17.341 -8.728 7.955 1.00 84.38 98 MET A O 1
ATOM 800 N N . GLY A 1 99 ? -16.274 -10.639 7.468 1.00 73.00 99 GLY A N 1
ATOM 801 C CA . GLY A 1 99 ? -17.466 -11.445 7.183 1.00 73.00 99 GLY A CA 1
ATOM 802 C C . GLY A 1 99 ? -18.543 -11.392 8.271 1.00 73.00 99 GLY A C 1
ATOM 803 O O . GLY A 1 99 ? -19.719 -11.263 7.935 1.00 73.00 99 GLY A O 1
ATOM 804 N N . ASP A 1 100 ? -18.144 -11.380 9.543 1.00 82.44 100 ASP A N 1
ATOM 805 C CA . ASP A 1 100 ? -19.059 -11.453 10.694 1.00 82.44 100 ASP A CA 1
ATOM 806 C C . ASP A 1 100 ? -19.675 -10.101 11.092 1.00 82.44 100 ASP A C 1
ATOM 808 O O . ASP A 1 100 ? -20.496 -10.017 12.006 1.00 82.44 100 ASP A O 1
ATOM 812 N N . TRP A 1 101 ? -19.284 -9.010 10.430 1.00 88.19 101 TRP A N 1
ATOM 813 C CA . TRP A 1 101 ? -19.804 -7.679 10.740 1.00 88.19 101 TRP A CA 1
ATOM 814 C C . TRP A 1 101 ? -21.200 -7.465 10.142 1.00 88.19 101 TRP A C 1
ATOM 816 O O . TRP A 1 101 ? -21.596 -8.098 9.158 1.00 88.19 101 TRP A O 1
ATOM 826 N N . ARG A 1 102 ? -21.953 -6.506 10.701 1.00 88.44 102 ARG A N 1
ATOM 827 C CA . ARG A 1 102 ? -23.267 -6.125 10.158 1.00 88.44 102 ARG A CA 1
ATOM 828 C C . ARG A 1 102 ? -23.118 -5.685 8.703 1.00 88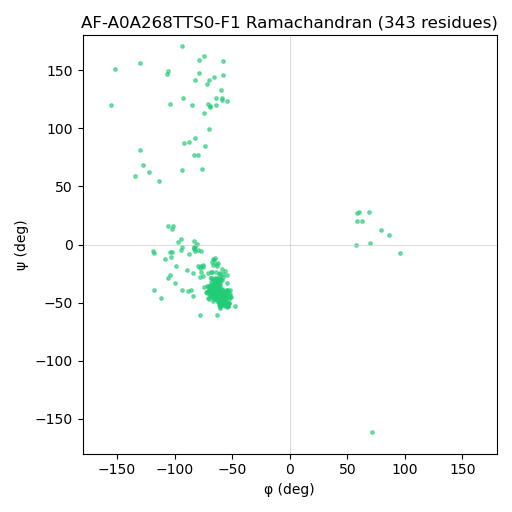.44 102 ARG A C 1
ATOM 830 O O . ARG A 1 102 ? -22.133 -5.056 8.326 1.00 88.44 102 ARG A O 1
ATOM 837 N N . ALA A 1 103 ? -24.123 -5.968 7.874 1.00 87.88 103 ALA A N 1
ATOM 838 C CA . ALA A 1 103 ? -24.082 -5.643 6.446 1.00 87.88 103 ALA A CA 1
ATOM 839 C C . ALA A 1 103 ? -23.779 -4.159 6.163 1.00 87.88 103 ALA A C 1
ATOM 841 O O . ALA A 1 103 ? -23.004 -3.868 5.257 1.00 87.88 103 ALA A O 1
ATOM 842 N N . GLN A 1 104 ? -24.335 -3.250 6.970 1.00 87.88 104 GLN A N 1
ATOM 843 C CA . GLN A 1 104 ? -24.096 -1.807 6.868 1.00 87.88 104 GLN A CA 1
ATOM 844 C C . GLN A 1 104 ? -22.639 -1.438 7.188 1.00 87.88 104 GLN A C 1
ATOM 846 O O . GLN A 1 104 ? -22.008 -0.729 6.412 1.00 87.88 104 GLN A O 1
ATOM 851 N N . ASP A 1 105 ? -22.072 -1.986 8.266 1.00 88.88 105 ASP A N 1
ATOM 852 C CA . ASP A 1 105 ? -20.680 -1.733 8.660 1.00 88.88 105 ASP A CA 1
ATOM 853 C C . ASP A 1 105 ? -19.695 -2.282 7.623 1.00 88.88 105 ASP A C 1
ATOM 855 O O . ASP A 1 105 ? -18.709 -1.627 7.291 1.00 88.88 105 ASP A O 1
ATOM 859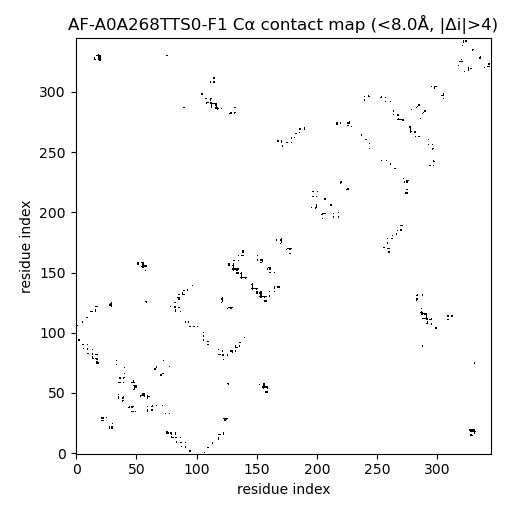 N N . ARG A 1 106 ? -19.988 -3.456 7.048 1.00 89.44 106 ARG A N 1
ATOM 860 C CA . ARG A 1 106 ? -19.199 -4.028 5.943 1.00 89.44 106 ARG A CA 1
ATOM 861 C C . ARG A 1 106 ? -19.232 -3.135 4.708 1.00 89.44 106 ARG A C 1
ATOM 863 O O . ARG A 1 106 ? -18.191 -2.905 4.102 1.00 89.44 106 ARG A O 1
ATOM 870 N N . ALA A 1 107 ? -20.411 -2.626 4.350 1.00 89.38 107 ALA A N 1
ATOM 871 C CA . ALA A 1 107 ? -20.579 -1.717 3.220 1.00 89.38 107 ALA A CA 1
ATOM 872 C C . ALA A 1 107 ? -19.794 -0.420 3.415 1.00 89.38 107 ALA A C 1
ATOM 874 O O . ALA A 1 107 ? -19.060 -0.003 2.522 1.00 89.38 107 ALA A O 1
ATOM 875 N N . LEU A 1 108 ? -19.912 0.181 4.598 1.00 91.06 108 LEU A N 1
ATOM 876 C CA . LEU A 1 108 ? -19.240 1.429 4.928 1.00 91.06 108 LEU A CA 1
ATOM 877 C C . LEU A 1 108 ? -17.717 1.249 5.018 1.00 91.06 108 LEU A C 1
ATOM 879 O O . LEU A 1 108 ? -16.969 2.078 4.507 1.00 91.06 108 LEU A O 1
ATOM 883 N N . CYS A 1 109 ? -17.247 0.138 5.590 1.00 92.88 109 CYS A N 1
ATOM 884 C CA . CYS A 1 109 ? -15.829 -0.212 5.602 1.00 92.88 109 CYS A CA 1
ATOM 885 C C . CYS A 1 109 ? -15.284 -0.394 4.181 1.00 92.88 109 CYS A C 1
ATOM 887 O O . CYS A 1 109 ? -14.235 0.157 3.857 1.00 92.88 109 CYS A O 1
ATOM 889 N N . LEU A 1 110 ? -15.990 -1.139 3.324 1.00 93.06 110 LEU A N 1
ATOM 890 C CA . LEU A 1 110 ? -15.594 -1.347 1.930 1.00 93.06 110 LEU A CA 1
ATOM 891 C C . LEU A 1 110 ? -15.545 -0.022 1.158 1.00 93.06 110 LEU A C 1
ATOM 893 O O . LEU A 1 110 ? -14.589 0.222 0.422 1.00 93.06 110 LEU A O 1
ATOM 897 N N . PHE A 1 111 ? -16.546 0.836 1.368 1.00 92.94 111 PHE A N 1
ATOM 898 C CA . PHE A 1 111 ? -16.586 2.179 0.805 1.00 92.94 111 PHE A CA 1
ATOM 899 C C . PHE A 1 111 ? -15.345 2.980 1.202 1.00 92.94 111 PHE A C 1
ATOM 901 O O . PHE A 1 111 ? -14.650 3.468 0.319 1.00 92.94 111 PHE A O 1
ATOM 908 N N . PHE A 1 112 ? -15.001 3.057 2.492 1.00 95.31 112 PHE A N 1
ATOM 909 C CA . PHE A 1 112 ? -13.816 3.802 2.920 1.00 95.31 112 PHE A CA 1
ATOM 910 C C . PHE A 1 112 ? -12.504 3.187 2.447 1.00 95.31 112 PHE A C 1
ATOM 912 O O . PHE A 1 112 ? -11.616 3.932 2.038 1.00 95.31 112 PHE A O 1
ATOM 919 N N . VAL A 1 113 ? -12.373 1.855 2.471 1.00 95.56 113 VAL A N 1
ATOM 920 C CA . VAL A 1 113 ? -11.183 1.167 1.950 1.00 95.56 113 VAL A CA 1
ATOM 921 C C . VAL A 1 113 ? -10.908 1.617 0.524 1.00 95.56 113 VAL A C 1
ATOM 923 O O . VAL A 1 113 ? -9.805 2.073 0.258 1.00 95.56 113 VAL A O 1
ATOM 926 N N . PHE A 1 114 ? -11.906 1.587 -0.359 1.00 94.75 114 PHE A N 1
ATOM 927 C CA . PHE A 1 114 ? -11.715 2.016 -1.743 1.00 94.75 114 PHE A CA 1
ATOM 928 C C . PHE A 1 114 ? -11.704 3.530 -1.944 1.00 94.75 114 PHE A C 1
ATOM 930 O O . PHE A 1 114 ? -11.027 4.014 -2.849 1.00 94.75 114 PHE A O 1
ATOM 937 N N . LEU A 1 115 ? -12.385 4.290 -1.085 1.00 94.25 115 LEU A N 1
ATOM 938 C CA . LEU A 1 115 ? -12.315 5.747 -1.099 1.00 94.25 115 LEU A CA 1
ATOM 939 C C . LEU A 1 115 ? -10.890 6.226 -0.836 1.00 94.25 115 LEU A C 1
ATOM 941 O O . LEU A 1 115 ? -10.465 7.193 -1.452 1.00 94.25 115 LEU A O 1
ATOM 945 N N . PHE A 1 116 ? -10.140 5.551 0.034 1.00 94.94 116 PHE A N 1
ATOM 946 C CA . PHE A 1 116 ? -8.753 5.894 0.356 1.00 94.94 116 PHE A CA 1
ATOM 947 C C . PHE A 1 116 ? -7.712 5.002 -0.324 1.00 94.94 116 PHE A C 1
ATOM 949 O O . PHE A 1 116 ? -6.525 5.305 -0.233 1.00 94.94 116 PHE A O 1
ATOM 956 N N . PHE A 1 117 ? -8.124 3.941 -1.022 1.00 95.31 117 PHE A N 1
ATOM 957 C CA . PHE A 1 117 ? -7.202 3.085 -1.759 1.00 95.31 117 PHE A CA 1
ATOM 958 C C . PHE A 1 117 ? -6.448 3.915 -2.797 1.00 95.31 117 PHE A C 1
ATOM 960 O O . PHE A 1 117 ? -7.045 4.628 -3.614 1.00 95.31 117 PHE A O 1
ATOM 967 N N . ASN A 1 118 ? -5.123 3.833 -2.754 1.00 93.50 118 ASN A N 1
ATOM 968 C CA . ASN A 1 118 ? -4.281 4.568 -3.678 1.00 93.50 118 ASN A CA 1
ATOM 969 C C . ASN A 1 118 ? -4.069 3.746 -4.955 1.00 93.50 118 ASN A C 1
ATOM 971 O O . ASN A 1 118 ? -3.101 3.001 -5.067 1.00 93.50 118 ASN A O 1
ATOM 975 N N . PHE A 1 119 ? -4.965 3.899 -5.929 1.00 93.50 119 PHE A N 1
ATOM 976 C CA . PHE A 1 119 ? -4.862 3.231 -7.232 1.00 93.50 119 PHE A CA 1
ATOM 977 C C . PHE A 1 119 ? -3.617 3.641 -8.044 1.00 93.50 119 PHE A C 1
ATOM 979 O O . PHE A 1 119 ? -3.197 2.892 -8.924 1.00 93.50 119 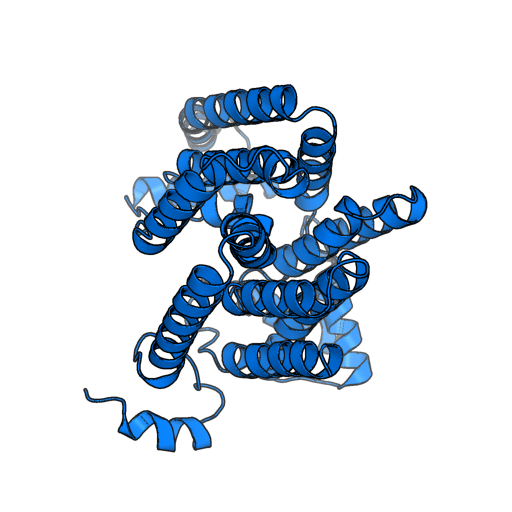PHE A O 1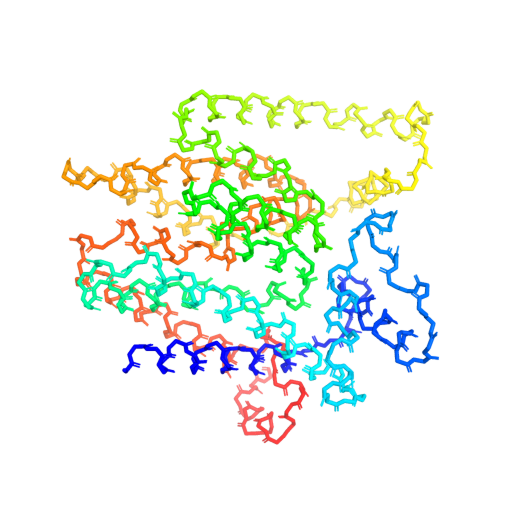
ATOM 986 N N . TYR A 1 120 ? -2.979 4.771 -7.720 1.00 91.50 120 TYR A N 1
ATOM 987 C CA . TYR A 1 120 ? -1.700 5.161 -8.313 1.00 91.50 120 TYR A CA 1
ATOM 988 C C . TYR A 1 120 ? -0.538 4.302 -7.803 1.00 91.50 120 TYR A C 1
ATOM 990 O O . TYR A 1 120 ? 0.367 3.975 -8.569 1.00 91.50 120 TYR A O 1
ATOM 998 N N . ALA A 1 121 ? -0.557 3.888 -6.531 1.00 92.50 121 ALA A N 1
ATOM 999 C CA . ALA A 1 121 ? 0.556 3.161 -5.921 1.00 92.50 121 ALA A CA 1
ATOM 1000 C C . ALA A 1 121 ? 0.901 1.846 -6.651 1.00 92.50 121 ALA A C 1
ATOM 1002 O O . ALA A 1 121 ? 2.079 1.646 -6.934 1.00 92.50 121 ALA A O 1
ATOM 1003 N N . PRO A 1 122 ? -0.053 0.985 -7.056 1.00 94.56 122 PRO A N 1
ATOM 1004 C CA . PRO A 1 122 ? 0.250 -0.176 -7.894 1.00 94.56 122 PRO A CA 1
ATOM 1005 C C . PRO A 1 122 ? 0.848 0.157 -9.262 1.00 94.56 122 PRO A C 1
ATOM 1007 O O . PRO A 1 122 ? 1.568 -0.668 -9.816 1.00 94.56 122 PRO A O 1
ATOM 1010 N N . SER A 1 123 ? 0.590 1.353 -9.797 1.00 91.25 123 SER A N 1
ATOM 1011 C CA . SER A 1 123 ? 1.140 1.797 -11.082 1.00 91.25 123 SER A CA 1
ATOM 1012 C C . SER A 1 123 ? 2.588 2.292 -10.995 1.00 91.25 123 SER A C 1
ATOM 1014 O O . SER A 1 123 ? 3.248 2.361 -12.022 1.00 91.25 123 SER A O 1
ATOM 1016 N N . GLN A 1 124 ? 3.070 2.638 -9.796 1.00 89.56 124 GLN A N 1
ATOM 1017 C CA . GLN A 1 124 ? 4.433 3.131 -9.545 1.00 89.56 124 GLN A CA 1
ATOM 1018 C C . GLN A 1 124 ? 5.263 2.125 -8.749 1.00 89.56 124 GLN A C 1
ATOM 1020 O O . GLN A 1 124 ? 6.388 1.784 -9.080 1.00 89.56 124 GLN A O 1
ATOM 1025 N N . TRP A 1 125 ? 4.699 1.575 -7.686 1.00 91.62 125 TRP A N 1
ATOM 1026 C CA . TRP A 1 125 ? 5.369 0.646 -6.786 1.00 91.62 125 TRP A CA 1
ATOM 1027 C C . TRP A 1 125 ? 4.721 -0.731 -6.889 1.00 91.62 125 TRP A C 1
ATOM 1029 O O . TRP A 1 125 ? 4.281 -1.300 -5.890 1.00 91.62 125 TRP A O 1
ATOM 1039 N N . SER A 1 126 ? 4.641 -1.268 -8.109 1.00 95.31 126 SER A N 1
ATOM 1040 C CA . SER A 1 126 ? 3.918 -2.503 -8.440 1.00 95.31 126 SER A CA 1
ATOM 1041 C C . SER A 1 126 ? 4.348 -3.684 -7.570 1.00 95.31 126 SER A C 1
ATOM 1043 O O . SER A 1 126 ? 3.526 -4.265 -6.864 1.00 95.31 126 SER A O 1
ATOM 1045 N N . ARG A 1 127 ? 5.656 -3.968 -7.501 1.00 95.62 127 ARG A N 1
ATOM 1046 C CA . ARG A 1 127 ? 6.222 -5.009 -6.620 1.00 95.62 127 ARG A CA 1
ATOM 1047 C C . ARG A 1 127 ? 5.784 -4.851 -5.162 1.00 95.62 127 ARG A C 1
ATOM 1049 O O . ARG A 1 127 ? 5.285 -5.786 -4.542 1.00 95.62 127 ARG A O 1
ATOM 1056 N N . GLN A 1 128 ? 5.927 -3.644 -4.621 1.00 95.31 128 GLN A N 1
ATOM 1057 C CA . GLN A 1 128 ? 5.565 -3.353 -3.233 1.00 95.31 128 GLN A CA 1
ATOM 1058 C C . GLN A 1 128 ? 4.058 -3.482 -3.010 1.00 95.31 128 GLN A C 1
ATOM 1060 O O . GLN A 1 128 ? 3.639 -3.990 -1.978 1.00 95.31 128 GLN A O 1
ATOM 1065 N N . SER A 1 129 ? 3.248 -3.082 -3.986 1.00 96.81 129 SER A N 1
ATOM 1066 C CA . SER A 1 129 ? 1.787 -3.117 -3.935 1.00 96.81 129 SER A CA 1
ATOM 1067 C C . SER A 1 129 ? 1.233 -4.542 -3.894 1.00 96.81 129 SER A C 1
ATOM 1069 O O . SER A 1 129 ? 0.380 -4.842 -3.057 1.00 96.81 129 SER A O 1
ATOM 1071 N N . PHE A 1 130 ? 1.764 -5.448 -4.722 1.00 97.81 130 PHE A N 1
ATOM 1072 C CA . PHE A 1 130 ? 1.436 -6.875 -4.635 1.00 97.81 130 PHE A CA 1
ATOM 1073 C C . PHE A 1 130 ? 1.858 -7.460 -3.283 1.00 97.81 130 PHE A C 1
ATOM 1075 O O . PHE A 1 130 ? 1.060 -8.125 -2.619 1.00 97.81 130 PHE A O 1
ATOM 1082 N N . ALA A 1 131 ? 3.080 -7.160 -2.832 1.00 97.94 131 ALA A N 1
ATOM 1083 C CA . ALA A 1 131 ? 3.563 -7.617 -1.532 1.00 97.94 131 ALA A CA 1
ATOM 1084 C C . ALA A 1 131 ? 2.678 -7.113 -0.375 1.00 97.94 131 ALA A C 1
ATOM 1086 O O . ALA A 1 131 ? 2.331 -7.893 0.510 1.00 97.94 131 ALA A O 1
ATOM 1087 N N . CYS A 1 132 ? 2.249 -5.845 -0.404 1.00 97.44 132 CYS A N 1
ATOM 1088 C CA . CYS A 1 132 ? 1.341 -5.264 0.588 1.00 97.44 132 CYS A CA 1
ATOM 1089 C C . CYS A 1 132 ? 0.025 -6.041 0.659 1.00 97.44 132 CYS A C 1
ATOM 1091 O O . CYS A 1 132 ? -0.394 -6.411 1.755 1.00 97.44 132 CYS A O 1
ATOM 1093 N N . ALA A 1 133 ? -0.597 -6.331 -0.489 1.00 97.19 133 ALA A N 1
ATOM 1094 C CA . ALA A 1 133 ? -1.849 -7.080 -0.539 1.00 97.19 133 ALA A CA 1
ATOM 1095 C C . ALA A 1 133 ? -1.708 -8.465 0.119 1.00 97.19 133 ALA A C 1
ATOM 1097 O O . ALA A 1 133 ? -2.509 -8.806 0.989 1.00 97.19 133 ALA A O 1
ATOM 1098 N N . PHE A 1 134 ? -0.659 -9.230 -0.207 1.00 98.19 134 PHE A N 1
ATOM 1099 C CA . PHE A 1 134 ? -0.407 -10.538 0.416 1.00 98.19 134 PHE A CA 1
ATOM 1100 C C . PHE A 1 134 ? -0.087 -10.448 1.915 1.00 98.19 134 PHE A C 1
ATOM 1102 O O . PHE A 1 134 ? -0.551 -11.286 2.691 1.00 98.19 134 PHE A O 1
ATOM 1109 N N . ILE A 1 135 ? 0.631 -9.410 2.357 1.00 97.69 135 ILE A N 1
ATOM 1110 C CA . ILE A 1 135 ? 0.900 -9.176 3.784 1.00 97.69 135 ILE A CA 1
ATOM 1111 C C . ILE A 1 135 ? -0.393 -8.970 4.577 1.00 97.69 135 ILE A C 1
ATOM 1113 O O . ILE A 1 135 ? -0.498 -9.464 5.701 1.00 97.69 135 ILE A O 1
ATOM 1117 N N . LEU A 1 136 ? -1.408 -8.318 4.000 1.00 96.12 136 LEU A N 1
ATOM 1118 C CA . LEU A 1 136 ? -2.708 -8.183 4.664 1.00 96.12 136 LEU A CA 1
ATOM 1119 C C . LEU A 1 136 ? -3.355 -9.546 4.945 1.00 96.12 136 LEU A C 1
ATOM 1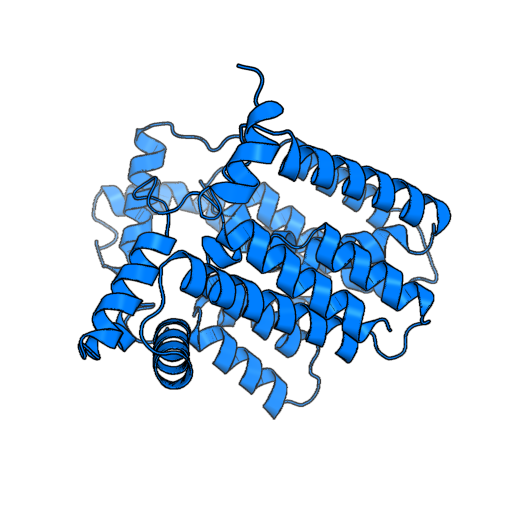121 O O . LEU A 1 136 ? -3.877 -9.757 6.045 1.00 96.12 136 LEU A O 1
ATOM 1125 N N . PHE A 1 137 ? -3.295 -10.479 3.989 1.00 97.56 137 PHE A N 1
ATOM 1126 C CA . PHE A 1 137 ? -3.767 -11.852 4.195 1.00 97.56 137 PHE A CA 1
ATOM 1127 C C . PHE A 1 137 ? -2.943 -12.572 5.266 1.00 97.56 137 PHE A C 1
ATOM 1129 O O . PHE A 1 137 ? -3.519 -13.125 6.203 1.00 97.56 137 PHE A O 1
ATOM 1136 N N . ALA A 1 138 ? -1.610 -12.492 5.199 1.00 97.31 138 ALA A N 1
ATOM 1137 C CA . ALA A 1 138 ? -0.724 -13.114 6.185 1.00 97.31 138 ALA A CA 1
ATOM 1138 C C . ALA A 1 138 ? -1.027 -12.659 7.625 1.00 97.31 138 ALA A C 1
ATOM 1140 O O . ALA A 1 138 ? -1.057 -13.474 8.547 1.00 97.31 138 ALA A O 1
ATOM 1141 N N . LEU A 1 139 ? -1.295 -11.363 7.823 1.00 95.19 139 LEU A N 1
ATOM 1142 C CA . LEU A 1 139 ? -1.588 -10.790 9.141 1.00 95.19 139 LEU A CA 1
ATOM 1143 C C . LEU A 1 139 ? -2.946 -11.200 9.709 1.00 95.19 139 LEU A C 1
ATOM 1145 O O . LEU A 1 139 ? -3.134 -11.131 10.925 1.00 95.19 139 LEU A O 1
ATOM 1149 N N . LYS A 1 140 ? -3.909 -11.577 8.869 1.00 94.00 140 LYS A N 1
ATOM 1150 C CA . LYS A 1 140 ? -5.242 -11.991 9.323 1.00 94.00 140 LYS A CA 1
ATOM 1151 C C . LYS A 1 140 ? -5.423 -13.500 9.389 1.00 94.00 140 LYS A C 1
ATOM 1153 O O . LYS A 1 140 ? -6.327 -13.959 10.076 1.00 94.00 140 LYS A O 1
ATOM 1158 N N . GLU A 1 141 ? -4.572 -14.262 8.717 1.00 95.31 141 GLU A N 1
ATOM 1159 C CA . GLU A 1 141 ? -4.628 -15.714 8.746 1.00 95.31 141 GLU A CA 1
ATOM 1160 C C . GLU A 1 141 ? -4.170 -16.278 10.101 1.00 95.31 141 GLU A C 1
ATOM 1162 O O . GLU A 1 141 ? -3.188 -15.824 10.692 1.00 95.31 141 GLU A O 1
ATOM 1167 N N . GLU A 1 142 ? -4.873 -17.292 10.601 1.00 92.19 142 GLU A N 1
ATOM 1168 C CA . GLU A 1 142 ? -4.534 -17.964 11.863 1.00 92.19 142 GLU A CA 1
ATOM 1169 C C . GLU A 1 142 ? -3.778 -19.267 11.610 1.00 92.19 142 GLU A C 1
ATOM 1171 O O . GLU A 1 142 ? -2.881 -19.634 12.374 1.00 92.19 142 GLU A O 1
ATOM 1176 N N . LYS A 1 143 ? -4.092 -19.953 10.504 1.00 96.31 143 LYS A N 1
ATOM 1177 C CA . LYS A 1 143 ? -3.466 -21.227 10.152 1.00 96.31 143 LYS A CA 1
ATOM 1178 C C . LYS A 1 143 ? -2.021 -21.003 9.720 1.00 96.31 143 LYS A C 1
ATOM 1180 O O . LYS A 1 143 ? -1.764 -20.330 8.724 1.00 96.31 143 LYS A O 1
ATOM 1185 N N . PHE A 1 144 ? -1.089 -21.644 10.429 1.00 96.00 144 PHE A N 1
ATOM 1186 C CA . PHE A 1 144 ? 0.357 -21.519 10.215 1.00 96.00 144 PHE A CA 1
ATOM 1187 C C . PHE A 1 144 ? 0.753 -21.653 8.737 1.00 96.00 144 PHE A C 1
ATOM 1189 O O . PHE A 1 144 ? 1.376 -20.751 8.188 1.00 96.00 144 PHE A O 1
ATOM 1196 N N . PHE A 1 145 ? 0.330 -22.732 8.072 1.00 97.69 145 PHE A N 1
ATOM 1197 C CA . PHE A 1 145 ? 0.675 -22.980 6.669 1.00 97.69 145 PHE A CA 1
ATOM 1198 C C . PHE A 1 145 ? 0.270 -21.818 5.747 1.00 97.69 145 PHE A C 1
ATOM 1200 O O . PHE A 1 145 ? 1.108 -21.279 5.032 1.00 97.69 145 PHE A O 1
ATOM 1207 N N . TRP A 1 146 ? -0.994 -21.389 5.805 1.00 97.62 146 TRP A N 1
ATOM 1208 C CA . TRP A 1 146 ? -1.520 -20.329 4.939 1.00 97.62 146 TRP A CA 1
ATOM 1209 C C . TRP A 1 146 ? -0.906 -18.964 5.253 1.00 97.62 146 TRP A C 1
ATOM 1211 O O . TRP A 1 146 ? -0.557 -18.225 4.337 1.00 97.62 146 TRP A O 1
ATOM 1221 N N . LYS A 1 147 ? -0.694 -18.660 6.539 1.00 97.81 147 LYS A N 1
ATOM 1222 C CA . LYS A 1 147 ? -0.005 -17.446 6.990 1.00 97.81 147 LYS A CA 1
ATOM 1223 C C . LYS A 1 147 ? 1.370 -17.314 6.338 1.00 97.81 147 LYS A C 1
ATOM 1225 O O . LYS A 1 147 ? 1.647 -16.297 5.708 1.00 97.81 147 LYS A O 1
ATOM 1230 N N . TYR A 1 148 ? 2.210 -18.343 6.446 1.00 98.12 148 TYR A N 1
ATOM 1231 C CA . TYR A 1 148 ? 3.559 -18.296 5.880 1.00 98.12 148 TYR A CA 1
ATOM 1232 C C . TYR A 1 148 ? 3.575 -18.460 4.360 1.00 98.12 148 TYR A C 1
ATOM 1234 O O . TYR A 1 148 ? 4.444 -17.873 3.722 1.00 98.12 148 TYR A O 1
ATOM 1242 N N . LEU A 1 149 ? 2.596 -19.146 3.759 1.00 98.38 149 LEU A N 1
ATOM 1243 C CA . LEU A 1 149 ? 2.431 -19.143 2.304 1.00 98.38 149 LEU A CA 1
ATOM 1244 C C . LEU A 1 149 ? 2.215 -17.718 1.782 1.00 98.38 149 LEU A C 1
ATOM 1246 O O . LEU A 1 149 ? 2.882 -17.314 0.835 1.00 98.38 149 LEU A O 1
ATOM 1250 N N . PHE A 1 150 ? 1.357 -16.924 2.429 1.00 98.44 150 PHE A N 1
ATOM 1251 C CA . PHE A 1 150 ? 1.165 -15.524 2.047 1.00 98.44 150 PHE A CA 1
ATOM 1252 C C . PHE A 1 150 ? 2.424 -14.672 2.244 1.00 98.44 150 PHE A C 1
ATOM 1254 O O . PHE A 1 150 ? 2.692 -13.805 1.415 1.00 98.44 150 PHE A O 1
ATOM 1261 N N . VAL A 1 151 ? 3.230 -14.933 3.281 1.00 98.44 151 VAL A N 1
ATOM 1262 C CA . VAL A 1 151 ? 4.537 -14.266 3.455 1.00 98.44 151 VAL A CA 1
ATOM 1263 C C . VAL A 1 151 ? 5.496 -14.636 2.323 1.00 98.44 151 VAL A C 1
ATOM 1265 O O . VAL A 1 151 ? 6.144 -13.753 1.767 1.00 98.44 151 VAL A O 1
ATOM 1268 N N . VAL A 1 152 ? 5.553 -15.913 1.934 1.00 98.31 152 VAL A N 1
ATOM 1269 C CA . VAL A 1 152 ? 6.366 -16.365 0.796 1.00 98.31 152 VAL A CA 1
ATOM 1270 C C . VAL A 1 152 ? 5.891 -15.687 -0.487 1.00 98.31 152 VAL A C 1
ATOM 1272 O O . VAL A 1 152 ? 6.705 -15.066 -1.168 1.00 98.31 152 VAL A O 1
ATOM 1275 N N . CYS A 1 153 ? 4.585 -15.693 -0.773 1.00 98.31 153 CYS A N 1
ATOM 1276 C CA . CYS A 1 153 ? 4.021 -14.984 -1.922 1.00 98.31 153 CYS A CA 1
ATOM 1277 C C . CYS A 1 153 ? 4.395 -13.498 -1.904 1.00 98.31 153 CYS A C 1
ATOM 1279 O O . CYS A 1 153 ? 4.872 -12.988 -2.911 1.00 98.31 153 CYS A O 1
ATOM 1281 N N . ALA A 1 154 ? 4.264 -12.813 -0.763 1.00 98.25 154 ALA A N 1
ATOM 1282 C CA . ALA A 1 154 ? 4.671 -11.417 -0.632 1.00 98.25 154 ALA A CA 1
ATOM 1283 C C . ALA A 1 154 ? 6.170 -11.212 -0.913 1.00 98.25 154 ALA A C 1
ATOM 1285 O O . ALA A 1 154 ? 6.532 -10.264 -1.611 1.00 98.25 154 ALA A O 1
ATOM 1286 N N . SER A 1 155 ? 7.035 -12.110 -0.428 1.00 98.00 155 SER A N 1
ATOM 1287 C CA . SER A 1 155 ? 8.487 -12.017 -0.628 1.00 98.00 155 SER A CA 1
ATOM 1288 C C . SER A 1 155 ? 8.923 -12.229 -2.073 1.00 98.00 155 SER A C 1
ATOM 1290 O O . SER A 1 155 ? 9.900 -11.610 -2.489 1.00 98.00 155 SER A O 1
ATOM 1292 N N . LEU A 1 156 ? 8.166 -13.010 -2.856 1.00 98.06 156 LEU A N 1
ATOM 1293 C CA . LEU A 1 156 ? 8.406 -13.150 -4.294 1.00 98.06 156 LEU A CA 1
ATOM 1294 C C . LEU A 1 156 ? 8.184 -11.826 -5.031 1.00 98.06 156 LEU A C 1
ATOM 1296 O O . LEU A 1 156 ? 8.818 -11.591 -6.052 1.00 98.06 156 LEU A O 1
ATOM 1300 N N . PHE A 1 157 ? 7.310 -10.946 -4.537 1.00 97.81 157 PHE A N 1
ATOM 1301 C CA . PHE A 1 157 ? 7.144 -9.610 -5.113 1.00 97.81 157 PHE A CA 1
ATOM 1302 C C . PHE A 1 157 ? 8.106 -8.594 -4.505 1.00 97.81 157 PHE A C 1
ATOM 1304 O O . PHE A 1 157 ? 8.628 -7.747 -5.227 1.00 97.81 157 PHE A O 1
ATOM 1311 N N . HIS A 1 158 ? 8.331 -8.647 -3.190 1.00 96.31 158 HIS A N 1
ATOM 1312 C CA . HIS A 1 158 ? 9.251 -7.737 -2.524 1.00 96.31 158 HIS A CA 1
ATOM 1313 C C . HIS A 1 158 ? 9.824 -8.310 -1.221 1.00 96.31 158 HIS A C 1
ATOM 1315 O O . HIS A 1 158 ? 9.083 -8.542 -0.263 1.00 96.31 158 HIS A O 1
ATOM 1321 N N . LEU A 1 159 ? 11.148 -8.463 -1.126 1.00 94.56 159 LEU A N 1
ATOM 1322 C CA . LEU A 1 159 ? 11.831 -9.118 0.002 1.00 94.56 159 LEU A CA 1
ATOM 1323 C C . LEU A 1 159 ? 11.635 -8.405 1.344 1.00 94.56 159 LEU A C 1
ATOM 1325 O O . LEU A 1 159 ? 11.598 -9.049 2.392 1.00 94.56 159 LEU A O 1
ATOM 1329 N N . THR A 1 160 ? 11.467 -7.080 1.334 1.00 92.81 160 THR A N 1
ATOM 1330 C CA . THR A 1 160 ? 11.254 -6.303 2.571 1.00 92.81 160 THR A CA 1
ATOM 1331 C C . THR A 1 160 ? 9.928 -6.639 3.261 1.00 92.81 160 THR A C 1
ATOM 1333 O O . THR A 1 160 ? 9.752 -6.323 4.437 1.00 92.81 160 THR A O 1
ATOM 1336 N N . SER A 1 161 ? 9.020 -7.346 2.582 1.00 95.50 161 SER A N 1
ATOM 1337 C CA . SER A 1 161 ? 7.790 -7.865 3.182 1.00 95.50 161 SER A CA 1
ATOM 1338 C C . SER A 1 161 ? 8.052 -8.834 4.342 1.00 95.50 161 SER A C 1
ATOM 1340 O O . SER A 1 161 ? 7.265 -8.854 5.286 1.00 95.50 161 SER A O 1
ATOM 1342 N N . ILE A 1 162 ? 9.176 -9.564 4.339 1.00 96.31 162 ILE A N 1
ATOM 1343 C CA . ILE A 1 162 ? 9.550 -10.497 5.413 1.00 96.31 162 ILE A CA 1
ATOM 1344 C C . ILE A 1 162 ? 9.768 -9.758 6.747 1.00 96.31 162 ILE A C 1
ATOM 1346 O O . ILE A 1 162 ? 9.036 -10.036 7.701 1.00 96.31 162 ILE A O 1
ATOM 1350 N N . PRO A 1 163 ? 10.719 -8.805 6.871 1.00 94.44 163 PRO A N 1
ATOM 1351 C CA . PRO A 1 163 ? 10.897 -8.076 8.125 1.00 94.44 163 PRO A CA 1
ATOM 1352 C C . PRO A 1 163 ? 9.657 -7.255 8.503 1.00 94.44 163 PRO A C 1
ATOM 1354 O O . PRO A 1 163 ? 9.312 -7.200 9.683 1.00 94.44 163 PRO A O 1
ATOM 1357 N N . ILE A 1 164 ? 8.938 -6.681 7.527 1.00 93.94 164 ILE A N 1
ATOM 1358 C CA . ILE A 1 164 ? 7.684 -5.954 7.789 1.00 93.94 164 ILE A CA 1
ATOM 1359 C C . ILE A 1 164 ? 6.639 -6.880 8.426 1.00 93.94 164 ILE A C 1
ATOM 1361 O O . ILE A 1 164 ? 6.021 -6.498 9.420 1.00 93.94 164 ILE A O 1
ATOM 1365 N N . PHE A 1 165 ? 6.468 -8.104 7.917 1.00 96.56 165 PHE A N 1
ATOM 1366 C CA . PHE A 1 165 ? 5.546 -9.083 8.489 1.00 96.56 165 PHE A CA 1
ATOM 1367 C C . PHE A 1 165 ? 5.848 -9.352 9.964 1.00 96.56 165 PHE A C 1
ATOM 1369 O O . PHE A 1 165 ? 4.948 -9.270 10.798 1.00 96.56 165 PHE A O 1
ATOM 1376 N N . PHE A 1 166 ? 7.110 -9.626 10.306 1.00 96.06 166 PHE A N 1
ATOM 1377 C CA . PHE A 1 166 ? 7.488 -9.924 11.688 1.00 96.06 166 PHE A CA 1
ATOM 1378 C C . PHE A 1 166 ? 7.302 -8.729 12.626 1.00 96.06 166 PHE A C 1
ATOM 1380 O O . PHE A 1 166 ? 6.879 -8.925 13.767 1.00 96.06 166 PHE A O 1
ATOM 1387 N N . ILE A 1 167 ? 7.553 -7.501 12.158 1.00 94.62 167 ILE A N 1
ATOM 1388 C CA . ILE A 1 167 ? 7.265 -6.284 12.931 1.00 94.62 167 ILE A CA 1
ATOM 1389 C C . ILE A 1 167 ? 5.759 -6.174 13.196 1.00 94.62 167 ILE A C 1
ATOM 1391 O O . ILE A 1 167 ? 5.351 -5.982 14.340 1.00 94.62 167 ILE A O 1
ATOM 1395 N N . LEU A 1 168 ? 4.926 -6.339 12.166 1.00 94.31 168 LEU A N 1
ATOM 1396 C CA . LEU A 1 168 ? 3.472 -6.195 12.283 1.00 94.31 168 LEU A CA 1
ATOM 1397 C C . LEU A 1 168 ? 2.823 -7.330 13.094 1.00 94.31 168 LEU A C 1
ATOM 1399 O O . LEU A 1 168 ? 1.921 -7.078 13.891 1.00 94.31 168 LEU A O 1
ATOM 1403 N N . GLU A 1 169 ? 3.300 -8.568 12.967 1.00 95.25 169 GLU A N 1
ATOM 1404 C CA . GLU A 1 169 ? 2.829 -9.690 13.790 1.00 95.25 169 GLU A CA 1
ATOM 1405 C C . GLU A 1 169 ? 3.270 -9.522 15.255 1.00 95.25 169 GLU A C 1
ATOM 1407 O O . GLU A 1 169 ? 2.481 -9.758 16.176 1.00 95.25 169 GLU A O 1
ATOM 1412 N N . SER A 1 170 ? 4.490 -9.024 15.493 1.00 95.62 170 SER A N 1
ATOM 1413 C CA . SER A 1 170 ? 4.945 -8.665 16.843 1.00 95.62 170 SER A CA 1
ATOM 1414 C C . SER A 1 170 ? 4.090 -7.553 17.442 1.00 95.62 170 SER A C 1
ATOM 1416 O O . SER A 1 170 ? 3.740 -7.632 18.618 1.00 95.62 170 SER A O 1
ATOM 1418 N N . LEU A 1 171 ? 3.674 -6.572 16.635 1.00 94.38 171 LEU A N 1
ATOM 1419 C CA . LEU A 1 171 ? 2.816 -5.471 17.072 1.00 94.38 171 LEU A CA 1
ATOM 1420 C C . LEU A 1 171 ? 1.443 -5.958 17.556 1.00 94.38 171 LEU A C 1
ATOM 1422 O O . LEU A 1 171 ? 0.914 -5.410 18.521 1.00 94.38 171 LEU A O 1
ATOM 1426 N N . LYS A 1 172 ? 0.889 -7.020 16.954 1.00 91.88 172 LYS A N 1
ATOM 1427 C CA . LYS A 1 172 ? -0.360 -7.648 17.431 1.00 91.88 172 LYS A CA 1
ATOM 1428 C C . LYS A 1 172 ? -0.190 -8.289 18.802 1.00 91.88 172 LYS A C 1
ATOM 1430 O O . LYS A 1 172 ? -1.082 -8.199 19.640 1.00 91.88 172 LYS A O 1
ATOM 1435 N N . LYS A 1 173 ? 0.943 -8.962 19.022 1.00 92.38 173 LYS A N 1
ATOM 1436 C CA . LYS A 1 173 ? 1.181 -9.767 20.228 1.00 92.38 173 LYS A CA 1
ATOM 1437 C C . LYS A 1 173 ? 1.727 -8.945 21.399 1.00 92.38 173 LYS A C 1
ATOM 1439 O O . LYS A 1 173 ? 1.334 -9.166 22.541 1.00 92.38 173 LYS A O 1
ATOM 1444 N N . TYR A 1 174 ? 2.616 -7.995 21.120 1.00 95.50 174 TYR A N 1
ATOM 1445 C CA . TYR A 1 174 ? 3.357 -7.208 22.107 1.00 95.50 174 TYR A CA 1
ATOM 1446 C C . TYR A 1 174 ? 3.362 -5.709 21.756 1.00 95.50 174 TYR A C 1
ATOM 1448 O O . TYR A 1 174 ? 4.431 -5.106 21.634 1.00 95.50 174 TYR A O 1
ATOM 1456 N N . PRO A 1 175 ? 2.189 -5.059 21.641 1.00 94.12 175 PRO A N 1
ATOM 1457 C CA . PRO A 1 175 ? 2.057 -3.748 21.006 1.00 94.12 175 PRO A CA 1
ATOM 1458 C C . PRO A 1 175 ? 2.966 -2.659 21.583 1.00 94.12 175 PRO A C 1
ATOM 1460 O O . PRO A 1 175 ? 3.627 -1.934 20.845 1.00 94.12 175 PRO A O 1
ATOM 1463 N N . LYS A 1 176 ? 3.041 -2.563 22.916 1.00 94.50 176 LYS A N 1
ATOM 1464 C CA . LYS A 1 176 ? 3.859 -1.553 23.609 1.00 94.50 176 LYS A CA 1
ATOM 1465 C C . LYS A 1 176 ? 5.358 -1.781 23.407 1.00 94.50 176 LYS A C 1
ATOM 1467 O O . LYS A 1 176 ? 6.096 -0.828 23.188 1.00 94.50 176 LYS A O 1
ATOM 1472 N N . ILE A 1 177 ? 5.790 -3.040 23.479 1.00 95.94 177 ILE A N 1
ATOM 1473 C CA . ILE A 1 177 ? 7.198 -3.427 23.338 1.00 95.94 177 ILE A CA 1
ATOM 1474 C C . ILE A 1 177 ? 7.637 -3.218 21.889 1.00 95.94 177 ILE A C 1
ATOM 1476 O O . ILE A 1 177 ? 8.664 -2.593 21.643 1.00 95.94 177 ILE A O 1
ATOM 1480 N N . THR A 1 178 ? 6.834 -3.670 20.924 1.00 95.69 178 THR A N 1
ATOM 1481 C CA . THR A 1 178 ? 7.114 -3.461 19.501 1.00 95.69 178 THR A CA 1
ATOM 1482 C C . THR A 1 178 ? 7.146 -1.980 19.146 1.00 95.69 178 THR A C 1
ATOM 1484 O O . THR A 1 178 ? 8.075 -1.562 18.464 1.00 95.69 178 THR A O 1
ATOM 1487 N N . LEU A 1 179 ? 6.203 -1.171 19.646 1.00 95.06 179 LEU A N 1
ATOM 1488 C CA . LEU A 1 179 ? 6.243 0.280 19.454 1.00 95.06 179 LEU A CA 1
ATOM 1489 C C . LEU A 1 179 ? 7.546 0.880 20.003 1.00 95.06 179 LEU A C 1
ATOM 1491 O O . LEU A 1 179 ? 8.191 1.644 19.296 1.00 95.06 179 LEU A O 1
ATOM 1495 N N . ALA A 1 180 ? 7.971 0.502 21.213 1.00 96.38 180 ALA A N 1
ATOM 1496 C CA . ALA A 1 180 ? 9.230 0.980 21.786 1.00 96.38 180 ALA A CA 1
ATOM 1497 C C . ALA A 1 180 ? 10.447 0.596 20.925 1.00 96.38 180 ALA A C 1
ATOM 1499 O O . ALA A 1 180 ? 11.290 1.447 20.653 1.00 96.38 180 ALA A O 1
ATOM 1500 N N . PHE A 1 181 ? 10.517 -0.646 20.435 1.00 96.62 181 PHE A N 1
ATOM 1501 C CA . PHE A 1 181 ? 11.592 -1.077 19.535 1.00 96.62 181 PHE A CA 1
ATOM 1502 C C . PHE A 1 181 ? 11.574 -0.348 18.192 1.00 96.62 181 PHE A C 1
ATOM 1504 O O . PHE A 1 181 ? 12.633 0.035 17.706 1.00 96.62 181 PHE A O 1
ATOM 1511 N N . VAL A 1 182 ? 10.398 -0.124 17.600 1.00 95.81 182 VAL A N 1
ATOM 1512 C CA . VAL A 1 182 ? 10.273 0.649 16.356 1.00 95.81 182 VAL A CA 1
ATOM 1513 C C . VAL A 1 182 ? 10.722 2.092 16.581 1.00 95.81 182 VAL A C 1
ATOM 1515 O O . VAL A 1 182 ? 11.478 2.623 15.769 1.00 95.81 182 VAL A O 1
ATOM 1518 N N . VAL A 1 183 ? 10.314 2.713 17.689 1.00 96.19 183 VAL A N 1
ATOM 1519 C CA . VAL A 1 183 ? 10.715 4.078 18.060 1.00 96.19 183 VAL A CA 1
ATOM 1520 C C . VAL A 1 183 ? 12.225 4.174 18.230 1.00 96.19 183 VAL A C 1
ATOM 1522 O O . VAL A 1 183 ? 12.864 4.969 17.546 1.00 96.19 183 VAL A O 1
ATOM 1525 N N . LEU A 1 184 ? 12.809 3.329 19.080 1.00 96.62 184 LEU A N 1
ATOM 1526 C CA . LEU A 1 184 ? 14.249 3.330 19.325 1.00 96.62 184 LEU A CA 1
ATOM 1527 C C . LEU A 1 184 ? 15.030 3.008 18.048 1.00 96.62 184 LEU A C 1
ATOM 1529 O O . LEU A 1 184 ? 15.934 3.751 17.693 1.00 96.62 184 LEU A O 1
ATOM 1533 N N . GLY A 1 185 ? 14.642 1.960 17.320 1.00 95.25 185 GLY A N 1
ATOM 1534 C CA . GLY A 1 185 ? 15.326 1.532 16.101 1.00 95.25 185 GLY A CA 1
ATOM 1535 C C . GLY A 1 185 ? 15.283 2.578 14.988 1.00 95.25 185 GLY A C 1
ATOM 1536 O O . GLY A 1 185 ? 16.301 2.830 14.347 1.00 95.25 185 GLY A O 1
ATOM 1537 N N . SER A 1 186 ? 14.134 3.225 14.779 1.00 94.94 186 SER A N 1
ATOM 1538 C CA . SER A 1 186 ? 14.012 4.293 13.778 1.00 94.94 186 SER A CA 1
ATOM 1539 C C . SER A 1 186 ? 14.786 5.548 14.177 1.00 94.94 186 SER A C 1
ATOM 1541 O O . SER A 1 186 ? 15.500 6.077 13.335 1.00 94.94 186 SER A O 1
ATOM 1543 N N . LEU A 1 187 ? 14.746 5.986 15.442 1.00 95.19 187 LEU A N 1
ATOM 1544 C CA . LEU A 1 187 ? 15.571 7.113 15.900 1.00 95.19 187 LEU A CA 1
ATOM 1545 C C . LEU A 1 187 ? 17.057 6.802 15.774 1.00 95.19 187 LEU A C 1
ATOM 1547 O O . LEU A 1 187 ? 17.798 7.609 15.222 1.00 95.19 187 LEU A O 1
ATOM 1551 N N . SER A 1 188 ? 17.489 5.624 16.230 1.00 94.69 188 SER A N 1
ATOM 1552 C CA . SER A 1 188 ? 18.872 5.175 16.071 1.00 94.69 188 SER A CA 1
ATOM 1553 C C . SER A 1 188 ? 19.290 5.183 14.604 1.00 94.69 188 SER A C 1
ATOM 1555 O O . SER A 1 188 ? 20.382 5.653 14.304 1.00 94.69 188 SER A O 1
ATOM 1557 N N . PHE A 1 189 ? 18.425 4.731 13.690 1.00 92.19 189 PHE A N 1
ATOM 1558 C CA . PHE A 1 189 ? 18.692 4.811 12.256 1.00 92.19 189 PHE A CA 1
ATOM 1559 C C . PHE A 1 189 ? 18.822 6.259 11.777 1.00 92.19 189 PHE A C 1
ATOM 1561 O O . PHE A 1 189 ? 19.810 6.569 11.125 1.00 92.19 189 PHE A O 1
ATOM 1568 N N . VAL A 1 190 ? 17.882 7.148 12.116 1.00 90.69 190 VAL A N 1
ATOM 1569 C CA . VAL A 1 190 ? 17.925 8.561 11.698 1.00 90.69 190 VAL A CA 1
ATOM 1570 C C . VAL A 1 190 ? 19.197 9.249 12.188 1.00 90.69 190 VAL A C 1
ATOM 1572 O O . VAL A 1 190 ? 19.878 9.894 11.395 1.00 90.69 190 VAL A O 1
ATOM 1575 N N . PHE A 1 191 ? 19.569 9.064 13.457 1.00 90.38 191 PHE A N 1
ATOM 1576 C CA . PHE A 1 191 ? 20.803 9.634 14.004 1.00 90.38 191 PHE A CA 1
ATOM 1577 C C . PHE A 1 191 ? 22.064 9.015 13.391 1.00 90.38 191 PHE A C 1
ATOM 1579 O O . PHE A 1 191 ? 23.054 9.715 13.192 1.00 90.38 191 PHE A O 1
ATOM 1586 N N . ALA A 1 192 ? 22.045 7.717 13.077 1.00 91.81 192 ALA A N 1
ATOM 1587 C CA . ALA A 1 192 ? 23.171 7.036 12.443 1.00 91.81 192 ALA A CA 1
ATOM 1588 C C . ALA A 1 192 ? 23.278 7.318 10.936 1.00 91.81 192 ALA A C 1
ATOM 1590 O O . ALA A 1 192 ? 24.344 7.109 10.361 1.00 91.81 192 ALA A O 1
ATOM 1591 N N . PHE A 1 193 ? 22.206 7.765 10.280 1.00 88.69 193 PHE A N 1
ATOM 1592 C CA . PHE A 1 193 ? 22.137 7.820 8.823 1.00 88.69 193 PHE A CA 1
ATOM 1593 C C . PHE A 1 193 ? 23.174 8.759 8.208 1.00 88.69 193 PHE A C 1
ATOM 1595 O O . PHE A 1 193 ? 23.829 8.378 7.243 1.00 88.69 193 PHE A O 1
ATOM 1602 N N . GLU A 1 194 ? 23.392 9.936 8.798 1.00 85.75 194 GLU A N 1
ATOM 1603 C CA . GLU A 1 194 ? 24.429 10.869 8.336 1.00 85.75 194 GLU A CA 1
ATOM 1604 C C . GLU A 1 194 ? 25.832 10.252 8.440 1.00 85.75 194 GLU A C 1
ATOM 1606 O O . GLU A 1 194 ? 26.637 10.369 7.517 1.00 85.75 194 GLU A O 1
ATOM 1611 N N . PHE A 1 195 ? 26.110 9.505 9.515 1.00 90.19 195 PHE A N 1
ATOM 1612 C CA . PHE A 1 195 ? 27.373 8.775 9.656 1.00 90.19 195 PHE A CA 1
ATOM 1613 C C . PHE A 1 195 ? 27.504 7.656 8.619 1.00 90.19 195 PHE A C 1
ATOM 1615 O O . PHE A 1 195 ? 28.582 7.471 8.057 1.00 90.19 195 PHE A O 1
ATOM 1622 N N . ILE A 1 196 ? 26.416 6.933 8.329 1.00 89.62 196 ILE A N 1
ATOM 1623 C CA . ILE A 1 196 ? 26.380 5.897 7.286 1.00 89.62 196 ILE A CA 1
ATOM 1624 C C . ILE A 1 196 ? 26.658 6.520 5.914 1.00 89.62 196 ILE A C 1
ATOM 1626 O O . ILE A 1 196 ? 27.480 5.995 5.163 1.00 89.62 196 ILE A O 1
ATOM 1630 N N . LEU A 1 197 ? 26.016 7.645 5.588 1.00 88.12 197 LEU A N 1
ATOM 1631 C CA . LEU A 1 197 ? 26.251 8.350 4.331 1.00 88.12 197 LEU A CA 1
ATOM 1632 C C . LEU A 1 197 ? 27.684 8.870 4.236 1.00 88.12 197 LEU A C 1
ATOM 1634 O O . LEU A 1 197 ? 28.328 8.666 3.211 1.00 88.12 197 LEU A O 1
ATOM 1638 N N . MET A 1 198 ? 28.221 9.475 5.296 1.00 88.62 198 MET A N 1
ATOM 1639 C CA . MET A 1 198 ? 29.613 9.929 5.327 1.00 88.62 198 MET A CA 1
ATOM 1640 C C . MET A 1 198 ? 30.591 8.765 5.120 1.00 88.62 198 MET A C 1
ATOM 1642 O O . MET A 1 198 ? 31.492 8.857 4.286 1.00 88.62 198 MET A O 1
ATOM 1646 N N . ALA A 1 199 ? 30.390 7.649 5.825 1.00 90.12 199 ALA A N 1
ATOM 1647 C CA . ALA A 1 199 ? 31.212 6.453 5.680 1.00 90.12 199 ALA A CA 1
ATOM 1648 C C . ALA A 1 199 ? 31.126 5.857 4.263 1.00 90.12 199 ALA A C 1
ATOM 1650 O O . ALA A 1 199 ? 32.128 5.375 3.736 1.00 90.12 199 ALA A O 1
ATOM 1651 N N . TYR A 1 200 ? 29.957 5.928 3.621 1.00 89.62 200 TYR A N 1
ATOM 1652 C CA . TYR A 1 200 ? 29.776 5.542 2.221 1.00 89.62 200 TYR A CA 1
ATOM 1653 C C . TYR A 1 200 ? 30.506 6.485 1.254 1.00 89.62 200 TYR A C 1
ATOM 1655 O O . TYR A 1 200 ? 31.214 6.010 0.371 1.00 89.62 200 TYR A O 1
ATOM 1663 N N . LYS A 1 201 ? 30.409 7.808 1.442 1.00 86.88 201 LYS A N 1
ATOM 1664 C CA . LYS A 1 201 ? 31.082 8.808 0.589 1.00 86.88 201 LYS A CA 1
ATOM 1665 C C . LYS A 1 201 ? 32.608 8.717 0.647 1.00 86.88 201 LYS A C 1
ATOM 1667 O O . LYS A 1 201 ? 33.267 8.878 -0.372 1.00 86.88 201 LYS A O 1
ATOM 1672 N N . VAL A 1 202 ? 33.167 8.458 1.830 1.00 90.06 202 VAL A N 1
ATOM 1673 C CA . VAL A 1 202 ? 34.624 8.341 2.043 1.00 90.06 202 VAL A C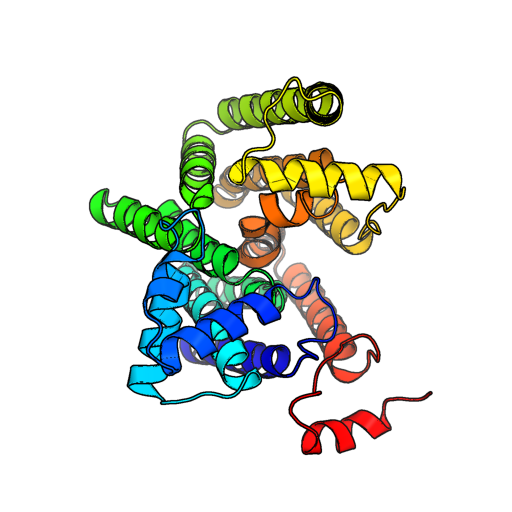A 1
ATOM 1674 C C . VAL A 1 202 ? 35.146 6.937 1.670 1.00 90.06 202 VAL A C 1
ATOM 1676 O O . VAL A 1 202 ? 36.343 6.678 1.742 1.00 90.06 202 VAL A O 1
ATOM 1679 N N . GLY A 1 203 ? 34.268 6.023 1.239 1.00 87.75 203 GLY A N 1
ATOM 1680 C CA . GLY A 1 203 ? 34.642 4.682 0.777 1.00 87.75 203 GLY A CA 1
ATOM 1681 C C . GLY A 1 203 ? 34.926 3.672 1.894 1.00 87.75 203 GLY A C 1
ATOM 1682 O O . GLY A 1 203 ? 35.445 2.593 1.622 1.00 87.75 203 GLY A O 1
ATOM 1683 N N . PHE A 1 204 ? 34.580 3.986 3.148 1.00 90.19 204 PHE A N 1
ATOM 1684 C CA . PHE A 1 204 ? 34.662 3.032 4.261 1.00 90.19 204 PHE A CA 1
ATOM 1685 C C . PHE A 1 204 ? 33.614 1.918 4.126 1.00 90.19 204 PHE A C 1
ATOM 1687 O O . PHE A 1 204 ? 33.873 0.762 4.458 1.00 90.19 204 PHE A O 1
ATOM 1694 N N . ILE A 1 205 ? 32.428 2.258 3.611 1.00 86.44 205 ILE A N 1
ATOM 1695 C CA . ILE A 1 205 ? 31.410 1.281 3.218 1.00 86.44 205 ILE A CA 1
ATOM 1696 C C . ILE A 1 205 ? 31.599 0.968 1.725 1.00 86.44 205 ILE A C 1
ATOM 1698 O O . ILE A 1 205 ? 31.589 1.897 0.918 1.00 86.44 205 ILE A O 1
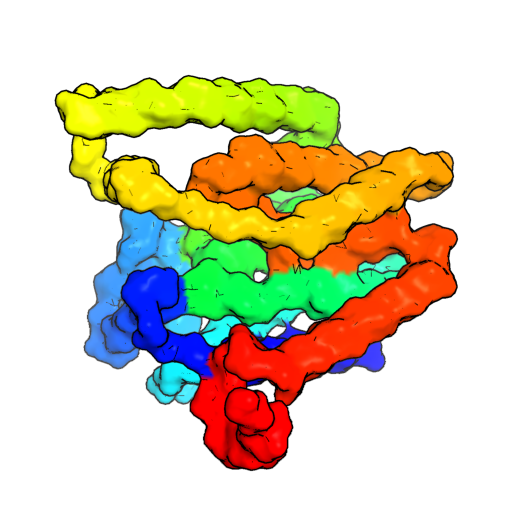ATOM 1702 N N . PRO A 1 206 ? 31.735 -0.312 1.327 1.00 83.81 206 PRO A N 1
ATOM 1703 C CA . PRO A 1 206 ? 31.980 -0.668 -0.066 1.00 83.81 206 PRO A CA 1
ATOM 1704 C C . PRO A 1 206 ? 30.788 -0.315 -0.966 1.00 83.81 206 PRO A C 1
ATOM 1706 O O . PRO A 1 206 ? 29.628 -0.495 -0.589 1.00 83.81 206 PRO A O 1
ATOM 1709 N N . HIS A 1 207 ? 31.066 0.114 -2.199 1.00 81.19 207 HIS A N 1
ATOM 1710 C CA . HIS A 1 207 ? 30.059 0.399 -3.230 1.00 81.19 207 HIS A CA 1
ATOM 1711 C C . HIS A 1 207 ? 29.495 -0.889 -3.850 1.00 81.19 207 HIS A C 1
ATOM 1713 O O . HIS A 1 207 ? 29.703 -1.197 -5.022 1.00 81.19 207 HIS A O 1
ATOM 1719 N N . LEU A 1 208 ? 28.800 -1.682 -3.035 1.00 77.62 208 LEU A N 1
ATOM 1720 C CA . LEU A 1 208 ? 28.102 -2.885 -3.482 1.00 77.62 208 LEU A CA 1
ATOM 1721 C C . LEU A 1 208 ? 26.773 -2.513 -4.147 1.00 77.62 208 LEU A C 1
ATOM 1723 O O . LEU A 1 208 ? 26.093 -1.591 -3.701 1.00 77.62 208 LEU A O 1
ATOM 1727 N N . GLY A 1 209 ? 26.335 -3.294 -5.139 1.00 69.75 209 GLY A N 1
ATOM 1728 C CA . GLY A 1 209 ? 25.081 -3.037 -5.862 1.00 69.75 209 GLY A CA 1
ATOM 1729 C C . GLY A 1 209 ? 23.842 -2.918 -4.959 1.00 69.75 209 GLY A C 1
ATOM 1730 O O . GLY A 1 209 ? 22.958 -2.103 -5.216 1.00 69.75 209 GLY A O 1
ATOM 1731 N N . ILE A 1 210 ? 23.806 -3.654 -3.841 1.00 66.38 210 ILE A N 1
ATOM 1732 C CA . ILE A 1 210 ? 22.729 -3.569 -2.837 1.00 66.38 210 ILE A CA 1
ATOM 1733 C C . ILE A 1 210 ? 22.709 -2.226 -2.083 1.00 66.38 210 ILE A C 1
ATOM 1735 O O . ILE A 1 210 ? 21.663 -1.798 -1.592 1.00 66.38 210 ILE A O 1
ATOM 1739 N N . LEU A 1 211 ? 23.850 -1.536 -2.033 1.00 78.00 211 LEU A N 1
ATOM 1740 C CA . LEU A 1 211 ? 24.049 -0.243 -1.380 1.00 78.00 211 LEU A CA 1
ATOM 1741 C C . LEU A 1 211 ? 23.946 0.937 -2.354 1.00 78.00 211 LEU A C 1
ATOM 1743 O O . LEU A 1 211 ? 24.021 2.081 -1.916 1.00 78.00 211 LEU A O 1
ATOM 1747 N N . ASN A 1 212 ? 23.655 0.702 -3.640 1.00 73.38 212 ASN A N 1
ATOM 1748 C CA . ASN A 1 212 ? 23.447 1.768 -4.632 1.00 73.38 212 ASN A CA 1
ATOM 1749 C C . ASN A 1 212 ? 22.343 2.765 -4.230 1.00 73.38 212 ASN A C 1
ATOM 1751 O O . ASN A 1 212 ? 22.359 3.917 -4.658 1.00 73.38 212 ASN A O 1
ATOM 1755 N N . LYS A 1 213 ? 21.404 2.369 -3.356 1.00 77.62 213 LYS A N 1
ATOM 1756 C CA . LYS A 1 213 ? 20.426 3.298 -2.764 1.00 77.62 213 LYS A CA 1
ATOM 1757 C C . LYS A 1 213 ? 21.069 4.385 -1.893 1.00 77.62 213 LYS A C 1
ATOM 1759 O O . LYS A 1 213 ? 20.517 5.476 -1.819 1.00 77.62 213 LYS A O 1
ATOM 1764 N N . LEU A 1 214 ? 22.217 4.135 -1.262 1.00 83.25 214 LEU A N 1
ATOM 1765 C CA . LEU A 1 214 ? 22.956 5.169 -0.526 1.00 83.25 214 LEU A CA 1
ATOM 1766 C C . LEU A 1 214 ? 23.490 6.252 -1.472 1.00 83.25 214 LEU A C 1
ATOM 1768 O O . LEU A 1 214 ? 23.517 7.424 -1.102 1.00 83.25 214 LEU A O 1
ATOM 1772 N N . ASN A 1 215 ? 23.825 5.884 -2.715 1.00 81.88 215 ASN A N 1
ATOM 1773 C CA . ASN A 1 215 ? 24.198 6.850 -3.747 1.00 81.88 215 ASN A CA 1
ATOM 1774 C C . ASN A 1 215 ? 23.017 7.760 -4.122 1.00 81.88 215 ASN A C 1
ATOM 1776 O O . ASN A 1 215 ? 23.169 8.973 -4.211 1.00 81.88 215 ASN A O 1
ATOM 1780 N N . TYR A 1 216 ? 21.812 7.193 -4.251 1.00 80.50 216 TYR A N 1
ATOM 1781 C CA . TYR A 1 216 ? 20.592 7.979 -4.468 1.00 80.50 216 TYR A CA 1
ATOM 1782 C C . TYR A 1 216 ? 20.392 9.033 -3.366 1.00 80.50 216 TYR A C 1
ATOM 1784 O O . TYR A 1 216 ? 20.211 10.208 -3.671 1.00 80.50 216 TYR A O 1
ATOM 1792 N N . TYR A 1 217 ? 20.487 8.645 -2.090 1.00 81.81 217 TYR A N 1
ATOM 1793 C CA . TYR A 1 217 ? 20.329 9.597 -0.982 1.00 81.81 217 TYR A CA 1
ATOM 1794 C C . TYR A 1 217 ? 21.462 10.629 -0.914 1.00 81.81 217 TYR A C 1
ATOM 1796 O O . TYR A 1 217 ? 21.196 11.796 -0.640 1.00 81.81 217 TYR A O 1
ATOM 1804 N N . THR A 1 218 ? 22.693 10.227 -1.242 1.00 80.38 218 THR A N 1
ATOM 1805 C CA . THR A 1 218 ? 23.849 11.130 -1.356 1.00 80.38 218 THR A CA 1
ATOM 1806 C C . THR A 1 218 ? 23.598 12.239 -2.380 1.00 80.38 218 THR A C 1
ATOM 1808 O O . THR A 1 218 ? 23.743 13.417 -2.054 1.00 80.38 218 THR A O 1
ATOM 1811 N N . LEU A 1 219 ? 23.152 11.873 -3.586 1.00 79.69 219 LEU A N 1
ATOM 1812 C CA . LEU A 1 219 ? 22.876 12.820 -4.670 1.00 79.69 219 LEU A CA 1
ATOM 1813 C C . LEU A 1 219 ? 21.709 13.761 -4.344 1.00 79.69 219 LEU A C 1
ATOM 1815 O O . LEU A 1 219 ? 21.759 14.944 -4.675 1.00 79.69 219 LEU A O 1
ATOM 1819 N N . TYR A 1 220 ? 20.654 13.256 -3.701 1.00 76.44 220 TYR A N 1
ATOM 1820 C CA . TYR A 1 220 ? 19.506 14.081 -3.307 1.00 76.44 220 TYR A CA 1
ATOM 1821 C C . TYR A 1 220 ? 19.866 15.094 -2.217 1.00 76.44 220 TYR A C 1
ATOM 1823 O O . TYR A 1 220 ? 19.458 16.253 -2.311 1.00 76.44 220 TYR A O 1
ATOM 1831 N N . GLN A 1 221 ? 20.662 14.678 -1.226 1.00 73.62 221 GLN A N 1
ATOM 1832 C CA . GLN A 1 221 ? 21.146 15.558 -0.163 1.00 73.62 221 GLN A CA 1
ATOM 1833 C C . GLN A 1 221 ? 22.044 16.668 -0.726 1.00 73.62 221 GLN A C 1
ATOM 1835 O O . GLN A 1 221 ? 21.869 17.832 -0.378 1.00 73.62 221 GLN A O 1
ATOM 1840 N N . GLU A 1 222 ? 22.959 16.335 -1.641 1.00 75.75 222 GLU A N 1
ATOM 1841 C CA . GLU A 1 222 ? 23.854 17.312 -2.284 1.00 75.75 222 GLU A CA 1
ATOM 1842 C C . GLU A 1 222 ? 23.110 18.338 -3.138 1.00 75.75 222 GLU A C 1
ATOM 1844 O O . GLU A 1 222 ? 23.513 19.496 -3.210 1.00 75.75 222 GLU A O 1
ATOM 1849 N N . ARG A 1 223 ? 22.001 17.932 -3.762 1.00 73.31 223 ARG A N 1
ATOM 1850 C CA . ARG A 1 223 ? 21.167 18.826 -4.572 1.00 73.31 223 ARG A CA 1
ATOM 1851 C C . ARG A 1 223 ? 20.166 19.640 -3.748 1.00 73.31 223 ARG A C 1
ATOM 1853 O O . ARG A 1 223 ? 19.430 20.428 -4.332 1.00 73.31 223 ARG A O 1
ATOM 1860 N N . GLY A 1 224 ? 20.101 19.440 -2.428 1.00 65.75 224 GLY A N 1
ATOM 1861 C CA . GLY A 1 224 ? 19.115 20.097 -1.565 1.00 65.75 224 GLY A CA 1
ATOM 1862 C C . GLY A 1 224 ? 17.667 19.800 -1.971 1.00 65.75 224 GLY A C 1
ATOM 1863 O O . GLY A 1 224 ? 16.785 20.626 -1.747 1.00 65.75 224 GLY A O 1
ATOM 1864 N N . ILE A 1 225 ? 17.420 18.651 -2.613 1.00 63.72 225 ILE A N 1
ATOM 1865 C CA . ILE A 1 225 ? 16.087 18.276 -3.092 1.00 63.72 225 ILE A CA 1
ATOM 1866 C C . ILE A 1 225 ? 15.320 17.675 -1.917 1.00 63.72 225 ILE A C 1
ATOM 1868 O O . ILE A 1 225 ? 15.386 16.470 -1.650 1.00 63.72 225 ILE A O 1
ATOM 1872 N N . PHE A 1 226 ? 14.590 18.534 -1.216 1.00 60.47 226 PHE A N 1
ATOM 1873 C CA . PHE A 1 226 ? 13.607 18.130 -0.220 1.00 60.47 226 PHE A CA 1
ATOM 1874 C C . PHE A 1 226 ? 12.297 17.760 -0.918 1.00 60.47 226 PHE A C 1
ATOM 1876 O O . PHE A 1 226 ? 11.917 18.374 -1.912 1.00 60.47 226 PHE A O 1
ATOM 1883 N N . MET A 1 227 ? 11.617 16.723 -0.426 1.00 63.59 227 MET A N 1
ATOM 1884 C CA . MET A 1 227 ? 10.265 16.423 -0.897 1.00 63.59 227 MET A CA 1
ATOM 1885 C C . MET A 1 227 ? 9.300 17.492 -0.393 1.00 63.59 227 MET A C 1
ATOM 1887 O O . MET A 1 227 ? 9.375 17.886 0.773 1.00 63.59 227 MET A O 1
ATOM 1891 N N . ASP A 1 228 ? 8.346 17.870 -1.242 1.00 64.00 228 ASP A N 1
ATOM 1892 C CA . ASP A 1 228 ? 7.201 18.656 -0.807 1.00 64.00 228 ASP A CA 1
ATOM 1893 C C . ASP A 1 228 ? 6.440 17.887 0.276 1.00 64.00 228 ASP A C 1
ATOM 1895 O O . ASP A 1 228 ? 6.049 16.726 0.114 1.00 64.00 228 ASP A O 1
ATOM 1899 N N . LEU A 1 229 ? 6.268 18.538 1.424 1.00 70.69 229 LEU A N 1
ATOM 1900 C CA . LEU A 1 229 ? 5.472 18.001 2.515 1.00 70.69 229 LEU A CA 1
ATOM 1901 C C . LEU A 1 229 ? 4.004 18.005 2.093 1.00 70.69 229 LEU A C 1
ATOM 1903 O O . LEU A 1 229 ? 3.408 19.064 1.895 1.00 70.69 229 LEU A O 1
ATOM 1907 N N . ASP A 1 230 ? 3.394 16.822 2.025 1.00 78.62 230 ASP A N 1
ATOM 1908 C CA . ASP A 1 230 ? 1.947 16.714 1.859 1.00 78.62 230 ASP A CA 1
ATOM 1909 C C . ASP A 1 230 ? 1.243 17.075 3.178 1.00 78.62 230 ASP A C 1
ATOM 1911 O O . ASP A 1 230 ? 0.917 16.224 4.017 1.00 78.62 230 ASP A O 1
ATOM 1915 N N . PHE A 1 231 ? 1.033 18.378 3.377 1.00 82.69 231 PHE A N 1
ATOM 1916 C CA . PHE A 1 231 ? 0.321 18.916 4.534 1.00 82.69 231 PHE A CA 1
ATOM 1917 C C . PHE A 1 231 ? -1.119 18.402 4.628 1.00 82.69 231 PHE A C 1
ATOM 1919 O O . PHE A 1 231 ? -1.631 18.254 5.738 1.00 82.69 231 PHE A O 1
ATOM 1926 N N . SER A 1 232 ? -1.759 18.081 3.499 1.00 83.75 232 SER A N 1
ATOM 1927 C CA . SER A 1 232 ? -3.123 17.540 3.488 1.00 83.75 232 SER A CA 1
ATOM 1928 C C . SER A 1 232 ? -3.148 16.137 4.083 1.00 83.75 232 SER A C 1
ATOM 1930 O O . SER A 1 232 ? -4.000 15.825 4.920 1.00 83.75 232 SER A O 1
ATOM 1932 N N . PHE A 1 233 ? -2.174 15.302 3.717 1.00 87.25 233 PHE A N 1
ATOM 1933 C CA . PHE A 1 233 ? -2.032 13.976 4.303 1.00 87.25 233 PHE A CA 1
ATOM 1934 C C . PHE A 1 233 ? -1.651 14.037 5.789 1.00 87.25 233 PHE A C 1
ATOM 1936 O O . PHE A 1 233 ? -2.240 13.325 6.603 1.00 87.25 233 PHE A O 1
ATOM 1943 N N . LEU A 1 234 ? -0.740 14.935 6.182 1.00 89.12 234 LEU A N 1
ATOM 1944 C CA . LEU A 1 234 ? -0.407 15.155 7.597 1.00 89.12 234 LEU A CA 1
ATOM 1945 C C . LEU A 1 234 ? -1.620 15.612 8.417 1.00 89.12 234 LEU A C 1
ATOM 1947 O O . LEU A 1 234 ? -1.833 15.120 9.527 1.00 89.12 234 LEU A O 1
ATOM 1951 N N . PHE A 1 235 ? -2.439 16.507 7.865 1.00 90.12 235 PHE A N 1
ATOM 1952 C CA . PHE A 1 235 ? -3.680 16.943 8.495 1.00 90.12 235 PHE A CA 1
ATOM 1953 C C . PHE A 1 235 ? -4.674 15.784 8.652 1.00 90.12 235 PHE A C 1
ATOM 1955 O O . PHE A 1 235 ? -5.242 15.606 9.730 1.00 90.12 235 PHE A O 1
ATOM 1962 N N . LEU A 1 236 ? -4.824 14.931 7.631 1.00 91.06 236 LEU A N 1
ATOM 1963 C CA . LEU A 1 236 ? -5.637 13.716 7.723 1.00 91.06 236 LEU A CA 1
ATOM 1964 C C . LEU A 1 236 ? -5.145 12.790 8.846 1.00 91.06 236 LEU A C 1
ATOM 1966 O O . LEU A 1 236 ? -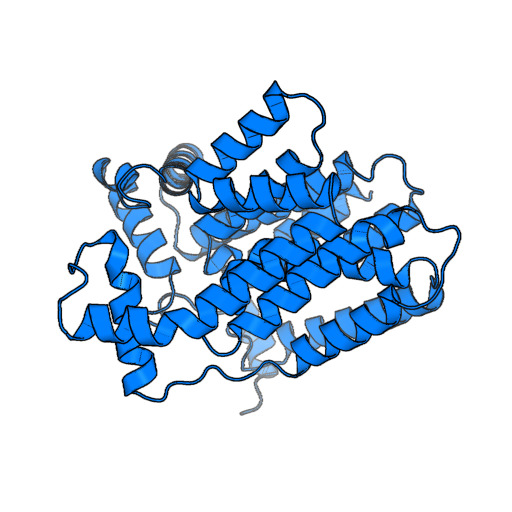5.956 12.331 9.655 1.00 91.06 236 LEU A O 1
ATOM 1970 N N . LEU A 1 237 ? -3.833 12.540 8.931 1.00 92.62 237 LEU A N 1
ATOM 1971 C CA . LEU A 1 237 ? -3.250 11.735 10.008 1.00 92.62 237 LEU A CA 1
ATOM 1972 C C . LEU A 1 237 ? -3.505 12.361 11.380 1.00 92.62 237 LEU A C 1
ATOM 1974 O O . LEU A 1 237 ? -3.864 11.647 12.316 1.00 92.62 237 LEU A O 1
ATOM 1978 N N . PHE A 1 238 ? -3.379 13.681 11.507 1.00 92.12 238 PHE A N 1
ATOM 1979 C CA . PHE A 1 238 ? -3.690 14.386 12.747 1.00 92.12 238 PHE A CA 1
ATOM 1980 C C . PHE A 1 238 ? -5.160 14.199 13.152 1.00 92.12 238 PHE A C 1
ATOM 1982 O O . PHE A 1 238 ? -5.439 13.769 14.275 1.00 92.12 238 PHE A O 1
ATOM 1989 N N . CYS A 1 239 ? -6.103 14.431 12.233 1.00 91.44 239 CYS A N 1
ATOM 1990 C CA . CYS A 1 239 ? -7.531 14.217 12.476 1.00 91.44 239 CYS A CA 1
ATOM 1991 C C . CYS A 1 239 ? -7.833 12.767 12.877 1.00 91.44 239 CYS A C 1
ATOM 1993 O O . CYS A 1 239 ? -8.564 12.529 13.840 1.00 91.44 239 CYS A O 1
ATOM 1995 N N . MET A 1 240 ? -7.238 11.789 12.188 1.00 92.69 240 MET A N 1
ATOM 1996 C CA . MET A 1 240 ? -7.364 10.378 12.556 1.00 92.69 240 MET A CA 1
ATOM 1997 C C . MET A 1 240 ? -6.787 10.101 13.945 1.00 92.69 240 MET A C 1
ATOM 1999 O O . MET A 1 240 ? -7.403 9.364 14.711 1.00 92.69 240 MET A O 1
ATOM 2003 N N . GLY A 1 241 ? -5.661 10.716 14.306 1.00 92.12 241 GLY A N 1
ATOM 2004 C CA . GLY A 1 241 ? -5.067 10.597 15.637 1.00 92.12 241 GLY A CA 1
ATOM 2005 C C . GLY A 1 241 ? -5.999 11.092 16.736 1.00 92.12 241 GLY A C 1
ATOM 2006 O O . GLY A 1 241 ? -6.226 10.374 17.710 1.00 92.12 241 GLY A O 1
ATOM 2007 N N . VAL A 1 242 ? -6.625 12.256 16.541 1.00 91.12 242 VAL A N 1
ATOM 2008 C CA . VAL A 1 242 ? -7.655 12.775 17.457 1.00 91.12 242 VAL A CA 1
ATOM 2009 C C . VAL A 1 242 ? -8.815 11.784 17.585 1.00 91.12 242 VAL A C 1
ATOM 2011 O O . VAL A 1 242 ? -9.226 11.456 18.701 1.00 91.12 242 VAL A O 1
ATOM 2014 N N . LEU A 1 243 ? -9.306 11.244 16.465 1.00 91.75 243 LEU A N 1
ATOM 2015 C CA . LEU A 1 243 ? -10.382 10.253 16.476 1.00 91.75 243 LEU A CA 1
ATOM 2016 C C . LEU A 1 243 ? -9.971 8.965 17.198 1.00 91.75 243 LEU A C 1
ATOM 2018 O O . LEU A 1 243 ? -10.769 8.446 17.976 1.00 91.75 243 LEU A O 1
ATOM 2022 N N . PHE A 1 244 ? -8.750 8.459 17.003 1.00 90.94 244 PHE A N 1
ATOM 2023 C CA . PHE A 1 244 ? -8.237 7.274 17.700 1.00 90.94 244 PHE A CA 1
ATOM 2024 C C . PHE A 1 244 ? -8.079 7.497 19.210 1.00 90.94 244 PHE A C 1
ATOM 2026 O O . PHE A 1 244 ? -8.355 6.573 19.978 1.00 90.94 244 PHE A O 1
ATOM 2033 N N . CYS A 1 245 ? -7.712 8.708 19.635 1.00 87.25 245 CYS A N 1
ATOM 2034 C CA . CYS A 1 245 ? -7.611 9.094 21.046 1.00 87.25 245 CYS A CA 1
ATOM 2035 C C . CYS A 1 245 ? -8.974 9.325 21.718 1.00 87.25 245 CYS A C 1
ATOM 2037 O O . CYS A 1 245 ? -9.066 9.272 22.945 1.00 87.25 245 CYS A O 1
ATOM 2039 N N . PHE A 1 246 ? -10.041 9.559 20.946 1.00 87.44 246 PHE A N 1
ATOM 2040 C CA . PHE A 1 246 ? -11.371 9.781 21.507 1.00 87.44 246 PHE A CA 1
ATOM 2041 C C . PHE A 1 246 ? -11.884 8.522 22.240 1.00 87.44 246 PHE A C 1
ATOM 2043 O O . PHE A 1 246 ? -11.922 7.438 21.638 1.00 87.44 246 PHE A O 1
ATOM 2050 N N . PRO A 1 247 ? -12.299 8.623 23.517 1.00 78.81 247 PRO A N 1
ATOM 2051 C CA . PRO A 1 247 ? -12.606 7.460 24.338 1.00 78.81 247 PRO A CA 1
ATOM 2052 C C . PRO A 1 247 ? -13.870 6.744 23.855 1.00 78.81 247 PRO A C 1
ATOM 2054 O O . PRO A 1 247 ? -14.972 7.286 23.871 1.00 78.81 247 PRO A O 1
ATOM 2057 N N . THR A 1 248 ? -13.717 5.478 23.473 1.00 85.62 248 THR A N 1
ATOM 2058 C CA . THR A 1 248 ? -14.826 4.568 23.147 1.00 85.62 248 THR A CA 1
ATOM 2059 C C . THR A 1 248 ? -14.628 3.261 23.921 1.00 85.62 248 THR A C 1
ATOM 2061 O O . THR A 1 248 ? -14.089 2.300 23.369 1.00 85.62 248 THR A O 1
ATOM 2064 N N . PRO A 1 249 ? -15.018 3.204 25.213 1.00 75.44 249 PRO A N 1
ATOM 2065 C CA . PRO A 1 249 ? -14.595 2.149 26.147 1.00 75.44 249 PRO A CA 1
ATOM 2066 C C . PRO A 1 249 ? -14.951 0.718 25.724 1.00 75.44 249 PRO A C 1
ATOM 2068 O O . PRO A 1 249 ? -14.285 -0.231 26.127 1.00 75.44 249 PRO A O 1
ATOM 2071 N N . LYS A 1 250 ? -15.998 0.557 24.907 1.00 84.75 250 LYS A N 1
ATOM 2072 C CA . LYS A 1 250 ? -16.492 -0.743 24.431 1.00 84.75 250 LYS A CA 1
ATOM 2073 C C . LYS A 1 250 ? -15.914 -1.164 23.073 1.00 84.75 250 LYS A C 1
ATOM 2075 O O . LYS A 1 250 ? -16.221 -2.254 22.601 1.00 84.75 250 LYS A O 1
ATOM 2080 N N . ASP A 1 251 ? -15.087 -0.331 22.438 1.00 88.50 251 ASP A N 1
ATOM 2081 C CA . ASP A 1 251 ? -14.549 -0.612 21.106 1.00 88.50 251 ASP A CA 1
ATOM 2082 C C . ASP A 1 251 ? -13.197 -1.344 21.179 1.00 88.50 251 ASP A C 1
ATOM 2084 O O . ASP A 1 251 ? -12.121 -0.738 21.172 1.00 88.50 251 ASP A O 1
ATOM 2088 N N . PHE A 1 252 ? -13.262 -2.678 21.249 1.00 87.69 252 PHE A N 1
ATOM 2089 C CA . PHE A 1 252 ? -12.075 -3.538 21.261 1.00 87.69 252 PHE A CA 1
ATOM 2090 C C . PHE A 1 252 ? -11.221 -3.381 19.994 1.00 87.69 252 PHE A C 1
ATOM 2092 O O . PHE A 1 252 ? -9.996 -3.313 20.087 1.00 87.69 252 PHE A O 1
ATOM 2099 N N . ILE A 1 253 ? -11.863 -3.287 18.824 1.00 89.19 253 ILE A N 1
ATOM 2100 C CA . ILE A 1 253 ? -11.174 -3.222 17.528 1.00 89.19 253 ILE A CA 1
ATOM 2101 C C . ILE A 1 253 ? -10.387 -1.920 17.438 1.00 89.19 253 ILE A C 1
ATOM 2103 O O . ILE A 1 253 ? -9.206 -1.950 17.109 1.00 89.19 253 ILE A O 1
ATOM 2107 N N . LYS A 1 254 ? -10.994 -0.782 17.794 1.00 91.38 254 LYS A N 1
ATOM 2108 C CA . LYS A 1 254 ? -10.303 0.510 17.802 1.00 91.38 254 LYS A CA 1
ATOM 2109 C C . LYS A 1 254 ? -9.064 0.470 18.692 1.00 91.38 254 LYS A C 1
ATOM 2111 O O . LYS A 1 254 ? -8.002 0.884 18.244 1.00 91.38 254 LYS A O 1
ATOM 2116 N N . ARG A 1 255 ? -9.177 -0.097 19.899 1.00 87.56 255 ARG A N 1
ATOM 2117 C CA . ARG A 1 255 ? -8.055 -0.237 20.842 1.00 87.56 255 ARG A CA 1
ATOM 2118 C C . ARG A 1 255 ? -6.918 -1.101 20.292 1.00 87.56 255 ARG A C 1
ATOM 2120 O O . ARG A 1 255 ? -5.755 -0.765 20.491 1.00 87.56 255 ARG A O 1
ATOM 2127 N N . GLU A 1 256 ? -7.241 -2.207 19.625 1.00 87.38 256 GLU A N 1
ATOM 2128 C CA . GLU A 1 256 ? -6.242 -3.063 18.974 1.00 87.38 256 GLU A CA 1
ATOM 2129 C C . GLU A 1 256 ? -5.534 -2.314 17.832 1.00 87.38 256 GLU A C 1
ATOM 2131 O O . GLU A 1 256 ? -4.308 -2.342 17.724 1.00 87.38 256 GLU A O 1
ATOM 2136 N N . GLN A 1 257 ? -6.298 -1.580 17.018 1.00 92.00 257 GLN A N 1
ATOM 2137 C CA . GLN A 1 257 ? -5.770 -0.839 15.873 1.00 92.00 257 GLN A CA 1
ATOM 2138 C C . GLN A 1 257 ? -5.028 0.453 16.261 1.00 92.00 257 GLN A C 1
ATOM 2140 O O . GLN A 1 257 ? -4.230 0.946 15.468 1.00 92.00 257 GLN A O 1
ATOM 2145 N N . THR A 1 258 ? -5.203 0.988 17.476 1.00 92.50 258 THR A N 1
ATOM 2146 C CA . THR A 1 258 ? -4.484 2.191 17.935 1.00 92.50 258 THR A CA 1
ATOM 2147 C C . THR A 1 258 ? -2.967 2.033 17.814 1.00 92.50 258 THR A C 1
ATOM 2149 O O . THR A 1 258 ? -2.296 2.938 17.331 1.00 92.50 258 THR A O 1
ATOM 2152 N N . TYR A 1 259 ? -2.406 0.886 18.203 1.00 91.69 259 TYR A N 1
ATOM 2153 C CA . TYR A 1 259 ? -0.954 0.680 18.134 1.00 91.69 259 TYR A CA 1
ATOM 2154 C C . TYR A 1 259 ? -0.440 0.560 16.699 1.00 91.69 259 TYR A C 1
ATOM 2156 O O . TYR A 1 259 ? 0.628 1.087 16.397 1.00 91.69 259 TYR A O 1
ATOM 2164 N N . PHE A 1 260 ? -1.219 -0.061 15.808 1.00 92.44 260 PHE A N 1
ATOM 2165 C CA . PHE A 1 260 ? -0.945 -0.054 14.370 1.00 92.44 260 PHE A CA 1
ATOM 2166 C C . PHE A 1 260 ? -0.887 1.370 13.832 1.00 92.44 260 PHE A C 1
ATOM 2168 O O . PHE A 1 260 ? 0.103 1.750 13.211 1.00 92.44 260 PHE A O 1
ATOM 2175 N N . PHE A 1 261 ? -1.913 2.169 14.128 1.00 94.38 261 PHE A N 1
ATOM 2176 C CA . PHE A 1 261 ? -1.967 3.569 13.727 1.00 94.38 261 PHE A CA 1
ATOM 2177 C C . PHE A 1 261 ? -0.743 4.350 14.227 1.00 94.38 261 PHE A C 1
ATOM 2179 O O . PHE A 1 261 ? -0.074 5.009 13.436 1.00 94.38 261 PHE A O 1
ATOM 2186 N N . LEU A 1 262 ? -0.401 4.222 15.513 1.00 93.62 262 LEU A N 1
ATOM 2187 C CA . LEU A 1 262 ? 0.732 4.932 16.112 1.00 93.62 262 LEU A CA 1
ATOM 2188 C C . LEU A 1 262 ? 2.077 4.542 15.492 1.00 93.62 262 LEU A C 1
ATOM 2190 O O . LEU A 1 262 ? 2.883 5.426 15.219 1.00 93.62 262 LEU A O 1
ATOM 2194 N N . VAL A 1 263 ? 2.319 3.250 15.240 1.00 93.62 263 VAL A N 1
ATOM 2195 C CA . VAL A 1 263 ? 3.549 2.796 14.572 1.00 93.62 263 VAL A CA 1
ATOM 2196 C C . VAL A 1 263 ? 3.668 3.399 13.176 1.00 93.62 263 VAL A C 1
ATOM 2198 O O . VAL A 1 263 ? 4.733 3.899 12.822 1.00 93.62 263 VAL A O 1
ATOM 2201 N N . PHE A 1 264 ? 2.591 3.390 12.389 1.00 93.06 264 PHE A N 1
ATOM 2202 C CA . PHE A 1 264 ? 2.638 3.942 11.038 1.00 93.06 264 PHE A CA 1
ATOM 2203 C C . PHE A 1 264 ? 2.785 5.460 11.024 1.00 93.06 264 PHE A C 1
ATOM 2205 O O . PHE A 1 264 ? 3.598 5.964 10.256 1.00 93.06 264 PHE A O 1
ATOM 2212 N N . VAL A 1 265 ? 2.075 6.189 11.889 1.00 93.56 265 VAL A N 1
ATOM 2213 C CA . VAL A 1 265 ? 2.246 7.646 12.018 1.00 93.56 265 VAL A CA 1
ATOM 2214 C C . VAL A 1 265 ? 3.670 7.984 12.446 1.00 93.56 265 VAL A C 1
ATOM 2216 O O . VAL A 1 265 ? 4.288 8.870 11.862 1.00 93.56 265 VAL A O 1
ATOM 2219 N N . TRP A 1 266 ? 4.215 7.251 13.418 1.00 94.25 266 TRP A N 1
ATOM 2220 C CA . TRP A 1 266 ? 5.591 7.433 13.863 1.00 94.25 266 TRP A CA 1
ATOM 2221 C C . TRP A 1 266 ? 6.592 7.223 12.724 1.00 94.25 266 TRP A C 1
ATOM 2223 O O . TRP A 1 266 ? 7.413 8.097 12.461 1.00 94.25 266 TRP A O 1
ATOM 2233 N N . LEU A 1 267 ? 6.495 6.094 12.014 1.00 93.62 267 LEU A N 1
ATOM 2234 C CA . LEU A 1 267 ? 7.356 5.802 10.868 1.00 93.62 267 LEU A CA 1
ATOM 2235 C C . LEU A 1 267 ? 7.188 6.839 9.753 1.00 93.62 267 LEU A C 1
ATOM 2237 O O . LEU A 1 267 ? 8.176 7.244 9.152 1.00 93.62 267 LEU A O 1
ATOM 2241 N N . TYR A 1 268 ? 5.966 7.301 9.490 1.00 91.75 268 TYR A N 1
ATOM 2242 C CA . TYR A 1 268 ? 5.736 8.336 8.491 1.00 91.75 268 TYR A CA 1
ATOM 2243 C C . TYR A 1 268 ? 6.481 9.622 8.861 1.00 91.75 268 TYR A C 1
ATOM 2245 O O . TYR A 1 268 ? 7.263 10.113 8.052 1.00 91.75 268 TYR A O 1
ATOM 2253 N N . VAL A 1 269 ? 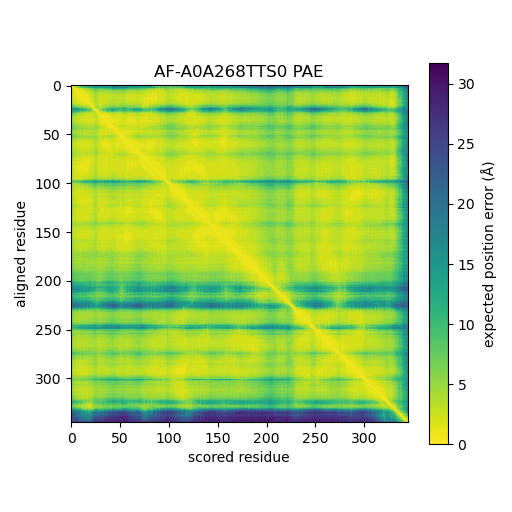6.297 10.114 10.093 1.00 91.44 269 VAL A N 1
ATOM 2254 C CA . VAL A 1 269 ? 6.879 11.373 10.586 1.00 91.44 269 VAL A CA 1
ATOM 2255 C C . VAL A 1 269 ? 8.400 11.299 10.708 1.00 91.44 269 VAL A C 1
ATOM 2257 O O . VAL A 1 269 ? 9.091 12.180 10.203 1.00 91.44 269 VAL A O 1
ATOM 2260 N N . VAL A 1 270 ? 8.938 10.251 11.338 1.00 92.44 270 VAL A N 1
ATOM 2261 C CA . VAL A 1 270 ? 10.390 10.114 11.559 1.00 92.44 270 VAL A CA 1
ATOM 2262 C C . VAL A 1 270 ? 11.159 10.005 10.249 1.00 92.44 270 VAL A C 1
ATOM 2264 O O . VAL A 1 270 ? 12.284 10.492 10.163 1.00 92.44 270 VAL A O 1
ATOM 2267 N N . PHE A 1 271 ? 10.554 9.408 9.220 1.00 90.19 271 PHE A N 1
ATOM 2268 C CA . PHE A 1 271 ? 11.185 9.270 7.913 1.00 90.19 271 PHE A CA 1
ATOM 2269 C C . PHE A 1 271 ? 10.823 10.381 6.912 1.00 90.19 271 PHE A C 1
ATOM 2271 O O . PHE A 1 271 ? 11.276 10.307 5.771 1.00 90.19 271 PHE A O 1
ATOM 2278 N N . LEU A 1 272 ? 10.064 11.417 7.308 1.00 86.31 272 LEU A N 1
ATOM 2279 C CA . LEU A 1 272 ? 9.804 12.596 6.462 1.00 86.31 272 LEU A CA 1
ATOM 2280 C C . LEU A 1 272 ? 11.076 13.247 5.891 1.00 86.31 272 LEU A C 1
ATOM 2282 O O . LEU A 1 272 ? 11.037 13.630 4.723 1.00 86.31 272 LEU A O 1
ATOM 2286 N N . PRO A 1 273 ? 12.197 13.358 6.640 1.00 82.06 273 PRO A N 1
ATOM 2287 C CA . PRO A 1 273 ? 13.418 13.967 6.113 1.00 82.06 273 PRO A CA 1
ATOM 2288 C C . PRO A 1 273 ? 14.049 13.210 4.934 1.00 82.06 273 PRO A C 1
ATOM 2290 O O . PRO A 1 273 ? 14.881 13.775 4.231 1.00 82.06 273 PRO A O 1
ATOM 2293 N N . PHE A 1 274 ? 13.679 11.944 4.700 1.00 80.81 274 PHE A N 1
ATOM 2294 C CA . PHE A 1 274 ? 14.260 11.119 3.640 1.00 80.81 274 PHE A CA 1
ATOM 2295 C C . PHE A 1 274 ? 13.301 11.006 2.455 1.00 80.81 274 PHE A C 1
ATOM 2297 O O . PHE A 1 274 ? 12.191 10.475 2.574 1.00 80.81 274 PHE A O 1
ATOM 2304 N N . SER A 1 275 ? 13.751 11.439 1.277 1.00 76.81 275 SER A N 1
ATOM 2305 C CA . SER A 1 275 ? 12.921 11.488 0.071 1.00 76.81 275 SER A CA 1
ATOM 2306 C C . SER A 1 275 ? 12.291 10.125 -0.249 1.00 76.81 275 SER A C 1
ATOM 2308 O O . SER A 1 275 ? 12.978 9.114 -0.398 1.00 76.81 275 SER A O 1
ATOM 2310 N N . TYR A 1 276 ? 10.962 10.109 -0.350 1.00 77.69 276 TYR A N 1
ATOM 2311 C CA . TYR A 1 276 ? 10.077 8.953 -0.544 1.00 77.69 276 TYR A CA 1
ATOM 2312 C C . TYR A 1 276 ? 10.155 7.821 0.497 1.00 77.69 276 TYR A C 1
ATOM 2314 O O . TYR A 1 276 ? 9.407 6.846 0.372 1.00 77.69 276 TYR A O 1
ATOM 2322 N N . ALA A 1 277 ? 11.005 7.906 1.526 1.00 83.88 277 ALA A N 1
ATOM 2323 C CA . ALA A 1 277 ? 11.158 6.818 2.491 1.00 83.88 277 ALA A CA 1
ATOM 2324 C C . ALA A 1 277 ? 9.915 6.660 3.372 1.00 83.88 277 ALA A C 1
ATOM 2326 O O . ALA A 1 277 ? 9.437 5.538 3.539 1.00 83.88 277 ALA A O 1
ATOM 2327 N N . SER A 1 278 ? 9.354 7.770 3.867 1.00 87.25 278 SER A N 1
ATOM 2328 C CA . SER A 1 278 ? 8.115 7.778 4.656 1.00 87.25 278 SER A CA 1
ATOM 2329 C C . SER A 1 278 ? 6.977 7.066 3.918 1.00 87.25 278 SER A C 1
ATOM 2331 O O . SER A 1 278 ? 6.394 6.119 4.447 1.00 87.25 278 SER A O 1
ATOM 2333 N N . ASN A 1 279 ? 6.729 7.440 2.659 1.00 85.12 279 ASN A N 1
ATOM 2334 C CA . ASN A 1 279 ? 5.693 6.847 1.807 1.00 85.12 279 ASN A CA 1
ATOM 2335 C C . ASN A 1 279 ? 5.930 5.358 1.517 1.00 85.12 279 ASN A C 1
ATOM 2337 O O . ASN A 1 279 ? 4.995 4.563 1.593 1.00 85.12 279 ASN A O 1
ATOM 2341 N N . ARG A 1 280 ? 7.173 4.955 1.225 1.00 85.88 280 ARG A N 1
ATOM 2342 C CA . ARG A 1 280 ? 7.508 3.556 0.903 1.00 85.88 280 ARG A CA 1
ATOM 2343 C C . ARG A 1 280 ? 7.451 2.639 2.127 1.00 85.88 280 ARG A C 1
ATOM 2345 O O . ARG A 1 280 ? 6.925 1.534 2.032 1.00 85.88 280 ARG A O 1
ATOM 2352 N N . LEU A 1 281 ? 7.959 3.084 3.279 1.00 88.25 281 LEU A N 1
ATOM 2353 C CA . LEU A 1 281 ? 7.945 2.301 4.524 1.00 88.25 281 LEU A CA 1
ATOM 2354 C C . LEU A 1 281 ? 6.532 2.128 5.083 1.00 88.25 281 LEU A C 1
ATOM 2356 O O . LEU A 1 281 ? 6.222 1.103 5.687 1.00 88.25 281 LEU A O 1
ATOM 2360 N N . THR A 1 282 ? 5.669 3.118 4.865 1.00 91.62 282 THR A N 1
ATOM 2361 C CA . THR A 1 282 ? 4.281 3.100 5.339 1.00 91.62 282 THR A CA 1
ATOM 2362 C C . THR A 1 282 ? 3.280 2.751 4.241 1.00 91.62 282 THR A C 1
ATOM 2364 O O . THR A 1 282 ? 2.080 2.915 4.442 1.00 91.62 282 THR A O 1
ATOM 2367 N N . LEU A 1 283 ? 3.731 2.203 3.104 1.00 92.88 283 LEU A N 1
ATOM 2368 C CA . LEU A 1 283 ? 2.879 1.954 1.937 1.00 92.88 283 LEU A CA 1
ATOM 2369 C C . LEU A 1 283 ? 1.663 1.072 2.260 1.00 92.88 283 LEU A C 1
ATOM 2371 O O . LEU A 1 283 ? 0.547 1.390 1.848 1.00 92.88 283 LEU A O 1
ATOM 2375 N N . VAL A 1 284 ? 1.861 0.010 3.055 1.00 94.00 284 VAL A N 1
ATOM 2376 C CA . VAL A 1 284 ? 0.778 -0.867 3.544 1.00 94.00 284 VAL A CA 1
ATOM 2377 C C . VAL A 1 284 ? -0.310 -0.047 4.245 1.00 94.00 284 VAL A C 1
ATOM 2379 O O . VAL A 1 284 ? -1.500 -0.296 4.071 1.00 94.00 284 VAL A O 1
ATOM 2382 N N . PHE A 1 285 ? 0.081 0.958 5.025 1.00 93.75 285 PHE A N 1
ATOM 2383 C CA . PHE A 1 285 ? -0.854 1.831 5.716 1.00 93.75 285 PHE A CA 1
ATOM 2384 C C . PHE A 1 285 ? -1.447 2.877 4.776 1.00 93.75 285 PHE A C 1
ATOM 2386 O O . PHE A 1 285 ? -2.650 2.840 4.537 1.00 93.75 285 PHE A O 1
ATOM 2393 N N . ASN A 1 286 ? -0.622 3.739 4.182 1.00 91.06 286 ASN A N 1
ATOM 2394 C CA . ASN A 1 286 ? -1.083 4.896 3.410 1.00 91.06 286 ASN A CA 1
ATOM 2395 C C . ASN A 1 286 ? -1.902 4.507 2.173 1.00 91.06 286 ASN A C 1
ATOM 2397 O O . ASN A 1 286 ? -2.836 5.218 1.818 1.00 91.06 286 ASN A O 1
ATOM 2401 N N . SER A 1 287 ? -1.562 3.396 1.512 1.00 92.25 287 SER A N 1
ATOM 2402 C CA . SER A 1 287 ? -2.171 3.024 0.226 1.00 92.25 287 SER A CA 1
ATOM 2403 C C . SER A 1 287 ? -3.207 1.904 0.321 1.00 92.25 287 SER A C 1
ATOM 2405 O O . SER A 1 287 ? -4.099 1.852 -0.524 1.00 92.25 287 SER A O 1
ATOM 2407 N N . PHE A 1 288 ? -3.117 1.027 1.330 1.00 94.75 288 PHE A N 1
ATOM 2408 C CA . PHE A 1 288 ? -3.951 -0.181 1.418 1.00 94.75 288 PHE A CA 1
ATOM 2409 C C . PHE A 1 288 ? -4.862 -0.213 2.655 1.00 94.75 288 PHE A C 1
ATOM 2411 O O . PHE A 1 288 ? -6.014 -0.631 2.546 1.00 94.75 288 PHE A O 1
ATOM 2418 N N . LEU A 1 289 ? -4.388 0.232 3.826 1.00 94.38 289 LEU A N 1
ATOM 2419 C CA . LEU A 1 289 ? -5.160 0.179 5.078 1.00 94.38 289 LEU A CA 1
ATOM 2420 C C . LEU A 1 289 ? -5.765 1.511 5.517 1.00 94.38 289 LEU A C 1
ATOM 2422 O O . LEU A 1 289 ? -6.603 1.499 6.418 1.00 94.38 289 LEU A O 1
ATOM 2426 N N . LEU A 1 290 ? -5.395 2.639 4.911 1.00 95.00 290 LEU A N 1
ATOM 2427 C CA . LEU A 1 290 ? -5.817 3.969 5.354 1.00 95.00 290 LEU A CA 1
ATOM 2428 C C . LEU A 1 290 ? -7.338 4.068 5.498 1.00 95.00 290 LEU A C 1
ATOM 2430 O O . LEU A 1 290 ? -7.832 4.487 6.541 1.00 95.00 290 LEU A O 1
ATOM 2434 N N . GLY A 1 291 ? -8.082 3.590 4.501 1.00 95.19 291 GLY A N 1
ATOM 2435 C CA . GLY A 1 291 ? -9.543 3.590 4.536 1.00 95.19 291 GLY A CA 1
ATOM 2436 C C . GLY A 1 291 ? -10.143 2.670 5.598 1.00 95.19 291 GLY A C 1
ATOM 2437 O O . GLY A 1 291 ? -11.107 3.042 6.263 1.00 95.19 291 GLY A O 1
ATOM 2438 N N . TYR A 1 292 ? -9.542 1.499 5.827 1.00 94.94 292 TYR A N 1
ATOM 2439 C CA . TYR A 1 292 ? -9.942 0.615 6.926 1.00 94.94 292 TYR A CA 1
ATOM 2440 C C . TYR A 1 292 ? -9.712 1.288 8.286 1.00 94.94 292 TYR A C 1
ATOM 2442 O O . TYR A 1 292 ? -10.588 1.281 9.149 1.00 94.94 292 TYR A O 1
ATOM 2450 N N . MET A 1 293 ? -8.553 1.920 8.466 1.00 95.19 293 MET A N 1
ATOM 2451 C CA . MET A 1 293 ? -8.181 2.598 9.708 1.00 95.19 293 MET A CA 1
ATOM 2452 C C . MET A 1 293 ? -9.049 3.834 9.950 1.00 95.19 293 MET A C 1
ATOM 2454 O O . MET A 1 293 ? -9.481 4.066 11.079 1.00 95.19 293 MET A O 1
ATOM 2458 N N . PHE A 1 294 ? -9.378 4.575 8.890 1.00 95.25 294 PHE A N 1
ATOM 2459 C CA . PHE A 1 294 ? -10.331 5.679 8.934 1.00 95.25 294 PHE A CA 1
ATOM 2460 C C . PHE A 1 294 ? -11.718 5.193 9.364 1.00 95.25 294 PHE A C 1
ATOM 2462 O O . PHE A 1 294 ? -12.296 5.742 10.303 1.00 95.25 294 PHE A O 1
ATOM 2469 N N . PHE A 1 295 ? -12.218 4.111 8.755 1.00 94.50 295 PHE A N 1
ATOM 2470 C CA . PHE A 1 295 ? -13.478 3.488 9.157 1.00 94.50 295 PHE A CA 1
ATOM 2471 C C . PHE A 1 295 ? -13.462 3.097 10.642 1.00 94.50 295 PHE A C 1
ATOM 2473 O O . PHE A 1 295 ? -14.376 3.463 11.378 1.00 94.50 295 PHE A O 1
ATOM 2480 N N . VAL A 1 296 ? -12.421 2.404 11.115 1.00 93.75 296 VAL A N 1
ATOM 2481 C CA . VAL A 1 296 ? -12.306 1.999 12.528 1.00 93.75 296 VAL A CA 1
ATOM 2482 C C . VAL A 1 296 ? -12.329 3.208 13.470 1.00 93.75 296 VAL A C 1
ATOM 2484 O O . VAL A 1 296 ? -12.956 3.139 14.529 1.00 93.75 296 VAL A O 1
ATOM 2487 N N . ALA A 1 297 ? -11.704 4.321 13.084 1.00 93.69 297 ALA A N 1
ATOM 2488 C CA . ALA A 1 297 ? -11.684 5.541 13.885 1.00 93.69 297 ALA A CA 1
ATOM 2489 C C . ALA A 1 297 ? -13.076 6.193 14.019 1.00 93.69 297 ALA A C 1
ATOM 2491 O O . ALA A 1 297 ? -13.403 6.713 15.089 1.00 93.69 297 ALA A O 1
ATOM 2492 N N . ILE A 1 298 ? -13.897 6.144 12.961 1.00 92.69 298 ILE A N 1
ATOM 2493 C CA . ILE A 1 298 ? -15.150 6.914 12.851 1.00 92.69 298 ILE A CA 1
ATOM 2494 C C . ILE A 1 298 ? -16.438 6.082 12.956 1.00 92.69 298 ILE A C 1
ATOM 2496 O O . ILE A 1 298 ? -17.511 6.652 13.130 1.00 92.69 298 ILE A O 1
ATOM 2500 N N . ARG A 1 299 ? -16.378 4.746 12.887 1.00 89.62 299 ARG A N 1
ATOM 2501 C CA . ARG A 1 299 ? -17.560 3.859 12.784 1.00 89.62 299 ARG A CA 1
ATOM 2502 C C . ARG A 1 299 ? -18.624 4.032 13.870 1.00 89.62 299 ARG A C 1
ATOM 2504 O O . ARG A 1 299 ? -19.793 3.759 13.625 1.00 89.62 299 ARG A O 1
ATOM 2511 N N . ASN A 1 300 ? -18.242 4.509 15.056 1.00 88.56 300 ASN A N 1
ATOM 2512 C CA . ASN A 1 300 ? -19.179 4.778 16.153 1.00 88.56 300 ASN A CA 1
ATOM 2513 C C . ASN A 1 300 ? -19.977 6.086 15.960 1.00 88.56 300 ASN A C 1
ATOM 2515 O O . ASN A 1 300 ? -20.882 6.372 16.738 1.00 88.56 300 ASN A O 1
ATOM 2519 N N . PHE A 1 301 ? -19.667 6.860 14.917 1.00 89.44 301 PHE A N 1
ATOM 2520 C CA . PHE A 1 301 ? -20.280 8.138 14.558 1.00 89.44 301 PHE A CA 1
ATOM 2521 C C . PHE A 1 301 ? -20.859 8.060 13.139 1.00 89.44 301 PHE A C 1
ATOM 2523 O O . PHE A 1 301 ? -20.416 8.762 12.234 1.00 89.44 301 PHE A O 1
ATOM 2530 N N . SER A 1 302 ? -21.839 7.179 12.923 1.00 83.19 302 SER A N 1
ATOM 2531 C CA . SER A 1 302 ? -22.338 6.818 11.585 1.00 83.19 302 SER A CA 1
ATOM 2532 C C . SER A 1 302 ? -22.720 8.017 10.706 1.00 83.19 302 SER A C 1
ATOM 2534 O O . SER A 1 302 ? -22.300 8.075 9.556 1.00 83.19 302 SER A O 1
ATOM 2536 N N . ILE A 1 303 ? -23.443 9.009 11.238 1.00 88.38 303 ILE A N 1
ATOM 2537 C CA . ILE A 1 303 ? -23.829 10.223 10.490 1.00 88.38 303 ILE A CA 1
ATOM 2538 C C . ILE A 1 303 ? -22.593 11.007 10.031 1.00 88.38 303 ILE A C 1
ATOM 2540 O O . ILE A 1 303 ? -22.509 11.410 8.872 1.00 88.38 303 ILE A O 1
ATOM 2544 N N . VAL A 1 304 ? -21.612 11.181 10.921 1.00 89.50 304 VAL A N 1
ATOM 2545 C CA . VAL A 1 304 ? -20.353 11.870 10.605 1.00 89.50 304 VAL A CA 1
ATOM 2546 C C . VAL A 1 304 ? -19.569 11.072 9.566 1.00 89.50 304 VAL A C 1
ATOM 2548 O O . VAL A 1 304 ? -19.042 11.651 8.622 1.00 89.50 304 VAL A O 1
ATOM 2551 N N . ALA A 1 305 ? -19.549 9.743 9.686 1.00 89.88 305 ALA A N 1
ATOM 2552 C CA . ALA A 1 305 ? -18.912 8.862 8.718 1.00 89.88 305 ALA A CA 1
ATOM 2553 C C . ALA A 1 305 ? -19.521 9.022 7.315 1.00 89.88 305 ALA A C 1
ATOM 2555 O O . ALA A 1 305 ? -18.783 9.243 6.358 1.00 89.88 305 ALA A O 1
ATOM 2556 N N . TYR A 1 306 ? -20.851 8.992 7.183 1.00 90.88 306 TYR A N 1
ATOM 2557 C CA . TYR A 1 306 ? -21.506 9.213 5.890 1.00 90.88 306 TYR A CA 1
ATOM 2558 C C . TYR A 1 306 ? -21.220 10.608 5.327 1.00 90.88 306 TYR A C 1
ATOM 2560 O O . TYR A 1 306 ? -20.862 10.723 4.157 1.00 90.88 306 TYR A O 1
ATOM 2568 N N . GLY A 1 307 ? -21.325 11.653 6.156 1.00 92.50 307 GLY A N 1
ATOM 2569 C CA . GLY A 1 307 ? -21.077 13.032 5.732 1.00 92.50 307 GLY A CA 1
ATOM 2570 C C . GLY A 1 307 ? -19.645 13.252 5.245 1.00 92.50 307 GLY A C 1
ATOM 2571 O O . GLY A 1 307 ? -19.435 13.715 4.126 1.00 92.50 307 GLY A O 1
ATOM 2572 N N . VAL A 1 308 ? -18.650 12.859 6.045 1.00 91.00 308 VAL A N 1
ATOM 2573 C CA . VAL A 1 308 ? -17.231 13.001 5.679 1.00 91.00 308 VAL A CA 1
ATOM 2574 C C . VAL A 1 308 ? -16.888 12.130 4.472 1.00 91.00 308 VAL A C 1
ATOM 2576 O O . VAL A 1 308 ? -16.222 12.593 3.550 1.00 91.00 308 VAL A O 1
ATOM 2579 N N . GLY A 1 309 ? -17.382 10.892 4.436 1.00 92.25 309 GLY A N 1
ATOM 2580 C CA . GLY A 1 309 ? -17.185 9.992 3.304 1.00 92.25 309 GLY A CA 1
ATOM 2581 C C . GLY A 1 309 ? -17.725 10.560 1.990 1.00 92.25 309 GLY A C 1
ATOM 2582 O O . GLY A 1 309 ? -17.041 10.507 0.969 1.00 92.25 309 GLY A O 1
ATOM 2583 N N . PHE A 1 310 ? -18.918 11.157 2.022 1.00 93.25 310 PHE A N 1
ATOM 2584 C CA . PHE A 1 310 ? -19.517 11.810 0.860 1.00 93.25 310 PHE A CA 1
ATOM 2585 C C . PHE A 1 310 ? -18.717 13.037 0.402 1.00 93.25 310 PHE A C 1
ATOM 2587 O O . PHE A 1 310 ? -18.440 13.171 -0.787 1.00 93.25 310 PHE A O 1
ATOM 2594 N N . LEU A 1 311 ? -18.278 13.896 1.328 1.00 93.31 311 LEU A N 1
ATOM 2595 C CA . LEU A 1 311 ? -17.464 15.072 0.995 1.00 93.31 311 LEU A CA 1
ATOM 2596 C C . LEU A 1 311 ? -16.122 14.688 0.358 1.00 93.31 311 LEU A C 1
ATOM 2598 O O . LEU A 1 311 ? -15.714 15.291 -0.633 1.00 93.31 311 LEU A O 1
ATOM 2602 N N . ILE A 1 312 ? -15.456 13.655 0.879 1.00 92.25 312 ILE A N 1
ATOM 2603 C CA . ILE A 1 312 ? -14.197 13.155 0.309 1.00 92.25 312 ILE A CA 1
ATOM 2604 C C . ILE A 1 312 ? -14.434 12.539 -1.073 1.00 92.25 312 ILE A C 1
ATOM 2606 O O . ILE A 1 312 ? -13.624 12.741 -1.977 1.00 92.25 312 ILE A O 1
ATOM 2610 N N . LEU A 1 313 ? -15.544 11.819 -1.269 1.00 92.81 313 LEU A N 1
ATOM 2611 C CA . LEU A 1 313 ? -15.914 11.289 -2.582 1.00 92.81 313 LEU A CA 1
ATOM 2612 C C . LEU A 1 313 ? -16.115 12.415 -3.600 1.00 92.81 313 LEU A C 1
ATOM 2614 O O . LEU A 1 313 ? -15.586 12.323 -4.706 1.00 92.81 313 LEU A O 1
ATOM 2618 N N . LEU A 1 314 ? -16.823 13.484 -3.222 1.00 92.56 314 LEU A N 1
ATOM 2619 C CA . LEU A 1 314 ? -16.997 14.663 -4.072 1.00 92.56 314 LEU A CA 1
ATOM 2620 C C . LEU A 1 314 ? -15.659 15.334 -4.396 1.00 92.56 314 LEU A C 1
ATOM 2622 O O . LEU A 1 314 ? -15.416 15.660 -5.554 1.00 92.56 314 LEU A O 1
ATOM 2626 N N . ALA A 1 315 ? -14.771 15.486 -3.410 1.00 89.81 315 ALA A N 1
ATOM 2627 C CA . ALA A 1 315 ? -13.441 16.052 -3.628 1.00 89.81 315 ALA A CA 1
ATOM 2628 C C . ALA A 1 315 ? -12.602 15.198 -4.595 1.00 89.81 315 ALA A C 1
ATOM 2630 O O . ALA A 1 315 ? -11.967 15.734 -5.501 1.00 89.81 315 ALA A O 1
ATOM 2631 N N . LYS A 1 316 ? -12.639 13.865 -4.459 1.00 88.75 316 LYS A N 1
ATOM 2632 C CA . LYS A 1 316 ? -11.958 12.945 -5.385 1.00 88.75 316 LYS A CA 1
ATOM 2633 C C . LYS A 1 316 ? -12.544 12.987 -6.788 1.00 88.75 316 LYS A C 1
ATOM 2635 O O . LYS A 1 316 ? -11.788 13.004 -7.752 1.00 88.75 316 LYS A O 1
ATOM 2640 N N . PHE A 1 317 ? -13.870 13.019 -6.902 1.00 88.06 317 PHE A N 1
ATOM 2641 C CA . PHE A 1 317 ? -14.539 13.187 -8.186 1.00 88.06 317 PHE A CA 1
ATOM 2642 C C . PHE A 1 317 ? -14.099 14.496 -8.847 1.00 88.06 317 PHE A C 1
ATOM 2644 O O . PHE A 1 317 ? -13.678 14.488 -10.000 1.00 88.06 317 PHE A O 1
ATOM 2651 N N . ALA A 1 318 ? -14.102 15.599 -8.094 1.00 86.75 318 ALA A N 1
ATOM 2652 C CA . ALA A 1 318 ? -13.661 16.883 -8.610 1.00 86.75 318 ALA A CA 1
ATOM 2653 C C . ALA A 1 318 ? -12.196 16.847 -9.073 1.00 86.75 318 ALA A C 1
ATOM 2655 O O . ALA A 1 318 ? -11.882 17.343 -10.150 1.00 86.75 318 ALA A O 1
ATOM 2656 N N . TYR A 1 319 ? -11.317 16.194 -8.311 1.00 85.12 319 TYR A N 1
ATOM 2657 C CA . TYR A 1 319 ? -9.919 16.018 -8.698 1.00 85.12 319 TYR A CA 1
ATOM 2658 C C . TYR A 1 319 ? -9.758 15.184 -9.983 1.00 85.12 319 TYR A C 1
ATOM 2660 O O . TYR A 1 319 ? -9.040 15.601 -10.885 1.00 85.12 319 TYR A O 1
ATOM 2668 N N . TYR A 1 320 ? -10.441 14.042 -10.114 1.00 83.19 320 TYR A N 1
ATOM 2669 C CA . TYR A 1 320 ? -10.284 13.157 -11.281 1.00 83.19 320 TYR A CA 1
ATOM 2670 C C . TYR A 1 320 ? -10.819 13.739 -12.593 1.00 83.19 320 TYR A C 1
ATOM 2672 O O . TYR A 1 320 ? -10.324 13.371 -13.659 1.00 83.19 320 TYR A O 1
ATOM 2680 N N . PHE A 1 321 ? -11.829 14.607 -12.526 1.00 79.69 321 PHE A N 1
ATOM 2681 C CA . PHE A 1 321 ? -12.492 15.139 -13.719 1.00 79.69 321 PHE A CA 1
ATOM 2682 C C . PHE A 1 321 ? -12.135 16.587 -14.042 1.00 79.69 321 PHE A C 1
ATOM 2684 O O . PHE A 1 321 ? -12.171 16.950 -15.212 1.00 79.69 321 PHE A O 1
ATOM 2691 N N . PHE A 1 322 ? -11.799 17.403 -13.041 1.00 79.75 322 PHE A N 1
ATOM 2692 C CA . PHE A 1 322 ? -11.581 18.840 -13.233 1.00 79.75 322 PHE A CA 1
ATOM 2693 C C . PHE A 1 322 ? -10.166 19.301 -12.878 1.00 79.75 322 PHE A C 1
ATOM 2695 O O . PHE A 1 322 ? -9.860 20.473 -13.073 1.00 79.75 322 PHE A O 1
ATOM 2702 N N . SER A 1 323 ? -9.298 18.436 -12.335 1.00 79.50 323 SER A N 1
ATOM 2703 C CA . SER A 1 323 ? -7.914 18.838 -12.074 1.00 79.50 323 SER A CA 1
ATOM 2704 C C . SER A 1 323 ? -7.049 18.658 -13.327 1.00 79.50 323 SER A C 1
ATOM 2706 O O . SER A 1 323 ? -6.860 17.510 -13.755 1.00 79.50 323 SER A O 1
ATOM 2708 N N . PRO A 1 324 ? -6.436 19.735 -13.856 1.00 70.44 324 PRO A N 1
ATOM 2709 C CA . PRO A 1 324 ? -5.471 19.628 -14.955 1.00 70.44 324 PRO A CA 1
ATOM 2710 C C . PRO A 1 324 ? -4.220 18.840 -14.533 1.00 70.44 324 PRO A C 1
ATOM 2712 O O . PRO A 1 324 ? -3.553 18.203 -15.340 1.00 70.44 324 PRO A O 1
ATOM 2715 N N . TYR A 1 325 ? -3.942 18.798 -13.227 1.00 72.06 325 TYR A N 1
ATOM 2716 C CA . TYR A 1 325 ? -2.824 18.065 -12.632 1.00 72.06 325 TYR A CA 1
ATOM 2717 C C . TYR A 1 325 ? -3.114 16.580 -12.393 1.00 72.06 325 TYR A C 1
ATOM 2719 O O . TYR A 1 325 ? -2.288 15.887 -11.801 1.00 72.06 325 TYR A O 1
ATOM 2727 N N . SER A 1 326 ? -4.288 16.075 -12.788 1.00 74.75 326 SER A N 1
ATOM 2728 C CA . SER A 1 326 ? -4.621 14.663 -12.578 1.00 74.75 326 SER A CA 1
ATOM 2729 C C . SER A 1 326 ? -3.729 13.731 -13.403 1.00 74.75 326 SER A C 1
ATOM 2731 O O . SER A 1 326 ? -3.477 12.602 -12.984 1.00 74.75 326 SER A O 1
ATOM 2733 N N . GLY A 1 327 ? -3.253 14.189 -14.569 1.00 78.38 327 GLY A N 1
ATOM 2734 C CA . GLY A 1 327 ? -2.474 13.368 -15.497 1.00 78.38 327 GLY A CA 1
ATOM 2735 C C . GLY A 1 327 ? -3.225 12.115 -15.962 1.00 78.38 327 GLY A C 1
ATOM 2736 O O . GLY A 1 327 ? -2.589 11.145 -16.365 1.00 78.38 327 GLY A O 1
ATOM 2737 N N . LEU A 1 328 ? -4.558 12.098 -15.853 1.00 83.38 328 LEU A N 1
ATOM 2738 C CA . LEU A 1 328 ? -5.431 10.986 -16.233 1.00 83.38 328 LEU A CA 1
ATOM 2739 C C . LEU A 1 328 ? -5.949 11.160 -17.668 1.00 83.38 328 LEU A C 1
ATOM 2741 O O . LEU A 1 328 ? -5.792 12.208 -18.287 1.00 83.38 328 LEU A O 1
ATOM 2745 N N . TRP A 1 329 ? -6.591 10.116 -18.195 1.00 84.25 329 TRP A N 1
ATOM 2746 C CA . TRP A 1 329 ? -7.266 10.082 -19.502 1.00 84.25 329 TRP A CA 1
ATOM 2747 C C . TRP A 1 329 ? -6.348 10.124 -20.732 1.00 84.25 329 TRP A C 1
ATOM 2749 O O . TRP A 1 329 ? -6.846 10.024 -21.854 1.00 84.25 329 TRP A O 1
ATOM 2759 N N . TYR A 1 330 ? -5.026 10.157 -20.539 1.00 81.62 330 TYR A N 1
ATOM 2760 C CA . TYR A 1 330 ? -4.008 10.120 -21.596 1.00 81.62 330 TYR A CA 1
ATOM 2761 C C . TYR A 1 330 ? -4.210 8.945 -22.565 1.00 81.62 330 TYR A C 1
ATOM 2763 O O . TYR A 1 330 ? -4.164 9.108 -23.783 1.00 81.62 330 TYR A O 1
ATOM 2771 N N . SER A 1 331 ? -4.534 7.763 -22.033 1.00 80.50 331 SER A N 1
ATOM 2772 C CA . SER A 1 331 ? -4.760 6.557 -22.850 1.00 80.50 331 SER A CA 1
ATOM 2773 C C . SER A 1 331 ? -6.142 6.485 -23.520 1.00 80.50 331 SER A C 1
ATOM 2775 O O . SER A 1 331 ? -6.396 5.554 -24.287 1.00 80.50 331 SER A O 1
ATOM 2777 N N . TYR A 1 332 ? -7.052 7.429 -23.247 1.00 77.12 332 TYR A N 1
ATOM 2778 C CA . TYR A 1 332 ? -8.435 7.419 -23.744 1.00 77.12 332 TYR A CA 1
ATOM 2779 C C . TYR A 1 332 ? -8.805 8.736 -24.449 1.00 77.12 332 TYR A C 1
ATOM 2781 O O . TYR A 1 332 ? -9.680 9.460 -23.977 1.00 77.12 332 TYR A O 1
ATOM 2789 N N . PRO A 1 333 ? -8.227 9.046 -25.623 1.00 64.00 333 PRO A N 1
ATOM 2790 C CA . PRO A 1 333 ? -8.387 10.350 -26.280 1.00 64.00 333 PRO A CA 1
ATOM 2791 C C . PRO A 1 333 ? -9.838 10.715 -26.651 1.00 64.00 333 PRO A C 1
ATOM 2793 O O . PRO A 1 333 ? -10.165 11.894 -26.748 1.00 64.00 333 PRO A O 1
ATOM 2796 N N . LEU A 1 334 ? -10.738 9.738 -26.831 1.00 57.78 334 LEU A N 1
ATOM 2797 C CA . LEU A 1 334 ? -12.167 9.990 -27.091 1.00 57.78 334 LEU A CA 1
ATOM 2798 C C . LEU A 1 334 ? -12.915 10.522 -25.855 1.00 57.78 334 LEU A C 1
ATOM 2800 O O . LEU A 1 334 ? -13.721 11.438 -25.982 1.00 57.78 334 LEU A O 1
ATOM 2804 N N . MET A 1 335 ? -12.619 9.984 -24.667 1.00 55.28 335 MET A N 1
ATOM 2805 C CA . MET A 1 335 ? -13.101 10.516 -23.381 1.00 55.28 335 MET A CA 1
ATOM 2806 C C . MET A 1 335 ? -12.341 11.795 -23.015 1.00 55.28 335 MET A C 1
ATOM 2808 O O . MET A 1 335 ? -12.941 12.763 -22.552 1.00 55.28 335 MET A O 1
ATOM 2812 N N . GLY A 1 336 ? -11.043 11.817 -23.336 1.00 50.97 336 GLY A N 1
ATOM 2813 C CA . GLY A 1 336 ? -10.162 12.968 -23.229 1.00 50.97 336 GLY A CA 1
ATOM 2814 C C . GLY A 1 336 ? -10.732 14.191 -23.933 1.00 50.97 336 GLY A C 1
ATOM 2815 O O . GLY A 1 336 ? -10.742 15.233 -23.315 1.00 50.97 336 GLY A O 1
ATOM 2816 N N . LYS A 1 337 ? -11.308 14.082 -25.142 1.00 47.16 337 LYS A N 1
ATOM 2817 C CA . LYS A 1 337 ? -11.927 15.220 -25.860 1.00 47.16 337 LYS A CA 1
ATOM 2818 C C . LYS A 1 337 ? -13.175 15.804 -25.188 1.00 47.16 337 LYS A C 1
ATOM 2820 O O . LYS A 1 337 ? -13.348 17.014 -25.230 1.00 47.16 337 LYS A O 1
ATOM 2825 N N . PHE A 1 338 ? -14.045 14.984 -24.592 1.00 51.28 338 PHE A N 1
ATOM 2826 C CA . PHE A 1 338 ? -15.223 15.476 -23.856 1.00 51.28 338 PHE A CA 1
ATOM 2827 C C . PHE A 1 338 ? -14.816 16.164 -22.543 1.00 51.28 338 PHE A C 1
ATOM 2829 O O . PHE A 1 338 ? -15.414 17.167 -22.165 1.00 51.28 338 PHE A O 1
ATOM 2836 N N . LEU A 1 339 ? -13.770 15.656 -21.885 1.00 46.00 339 LEU A N 1
ATOM 2837 C CA . LEU A 1 339 ? -13.234 16.212 -20.639 1.00 46.00 339 LEU A CA 1
ATOM 2838 C C . LEU A 1 339 ? -12.245 17.374 -20.867 1.00 46.00 339 LEU A C 1
ATOM 2840 O O . LEU A 1 339 ? -12.161 18.254 -20.019 1.00 46.00 339 LEU A O 1
ATOM 2844 N N . TYR A 1 340 ? -11.597 17.451 -22.036 1.00 44.19 340 TYR A N 1
ATOM 2845 C CA . TYR A 1 340 ? -10.718 18.554 -22.464 1.00 44.19 340 TYR A CA 1
ATOM 2846 C C . TYR A 1 340 ? -11.458 19.892 -22.521 1.00 44.19 340 TYR A C 1
ATOM 2848 O O . TYR A 1 340 ? -10.854 20.939 -22.350 1.00 44.19 340 TYR A O 1
ATOM 2856 N N . TYR A 1 341 ? -12.775 19.878 -22.758 1.00 42.97 341 TYR A N 1
ATOM 2857 C CA . TYR A 1 341 ? -13.590 21.097 -22.754 1.00 42.97 341 TYR A CA 1
ATOM 2858 C C . TYR A 1 341 ? -13.725 21.740 -21.362 1.00 42.97 341 TYR A C 1
ATOM 2860 O O . TYR A 1 341 ? -14.129 22.899 -21.280 1.00 42.97 341 TYR A O 1
ATOM 2868 N N . PHE A 1 342 ? -13.395 21.019 -20.284 1.00 43.69 342 PHE A N 1
ATOM 2869 C CA . PHE A 1 342 ? -13.303 21.569 -18.927 1.00 43.69 342 PHE A CA 1
ATOM 2870 C C . PHE A 1 342 ? -11.879 21.994 -18.545 1.00 43.69 342 PHE A C 1
ATOM 2872 O O . PHE A 1 342 ? -11.697 22.584 -17.480 1.00 43.69 342 PHE A O 1
ATOM 2879 N N . ASP A 1 343 ? -10.894 21.734 -19.409 1.00 39.34 343 ASP A N 1
ATOM 2880 C CA . ASP A 1 343 ? -9.518 22.204 -19.274 1.00 39.34 343 ASP A CA 1
ATOM 2881 C C . ASP A 1 343 ? -9.473 23.670 -19.743 1.00 39.34 343 ASP A C 1
ATOM 2883 O O . ASP A 1 343 ? -9.164 23.999 -20.889 1.00 39.34 343 ASP A O 1
ATOM 2887 N N . LEU A 1 344 ? -9.944 24.570 -18.876 1.00 34.75 344 LEU A N 1
ATOM 2888 C CA . LEU A 1 344 ? -9.785 26.008 -19.067 1.00 34.75 344 LEU A CA 1
ATOM 2889 C C . LEU A 1 344 ? -8.324 26.351 -18.759 1.00 34.75 344 LEU A C 1
ATOM 2891 O O . LEU A 1 344 ? -7.899 26.208 -17.616 1.00 34.75 344 LEU A O 1
ATOM 2895 N N . HIS A 1 345 ? -7.612 26.756 -19.814 1.00 39.50 345 HIS A N 1
ATOM 2896 C CA . HIS A 1 345 ? -6.246 27.293 -19.843 1.00 39.50 345 HIS A CA 1
ATOM 2897 C C . HIS A 1 345 ? -5.749 27.991 -18.574 1.00 39.50 345 HIS A C 1
ATOM 2899 O O . HIS A 1 345 ? -6.500 28.831 -18.020 1.00 39.50 345 HIS A O 1
#

Solvent-accessible surface area (backbone atoms only — not comparable to full-atom values): 18410 Å² total; per-residue (Å²): 109,72,69,58,52,50,50,49,49,28,50,51,46,16,53,51,50,25,14,32,70,71,77,86,45,96,81,42,49,40,49,63,53,49,53,39,45,55,36,44,79,74,66,41,63,72,45,39,37,72,35,79,89,43,59,22,31,41,55,45,50,51,45,52,53,45,36,76,74,70,40,94,69,54,74,49,56,51,33,22,52,49,21,28,52,34,41,46,48,45,47,50,48,51,56,67,76,44,59,90,50,56,71,66,60,44,51,52,32,53,50,31,23,59,71,41,38,40,54,60,46,23,51,50,41,39,40,54,34,46,14,37,39,29,42,56,51,25,75,69,46,81,54,66,70,61,19,52,49,24,44,52,58,8,25,23,27,24,62,69,44,53,66,51,48,55,53,56,55,40,33,74,78,38,40,71,62,40,45,50,48,51,52,53,52,50,50,52,45,62,70,43,41,62,57,52,50,50,35,41,76,74,57,76,41,72,94,43,82,90,49,49,63,57,53,55,53,50,54,35,61,76,68,67,62,72,67,86,76,60,60,68,59,52,48,51,54,50,54,48,48,54,41,59,67,52,89,55,96,85,44,62,65,47,61,63,46,44,50,56,51,50,48,44,54,48,50,30,62,73,28,57,88,42,75,67,44,17,60,63,78,27,33,54,43,66,34,61,36,39,11,44,54,50,34,57,46,36,62,91,39,56,70,59,41,52,52,53,52,50,53,52,49,52,52,50,52,46,39,72,65,64,38,86,85,55,48,54,39,63,74,37,61,78,61,32,57,69,48,48,76,64,62,73,129

Radius of gyration: 20.87 Å; Cα contacts (8 Å, |Δi|>4): 350; chains: 1; bounding box: 60×50×53 Å

Secondary structure (DSSP, 8-state):
-HHHHHHHHHHHHHHHHHTS--SSSTT-HHHHHHHHHHHHHTT-GGGGG-SGGGT--HHHHHHHHHHHHH-S--HHHHHHHHHHHHHHHHHHHHHHHSTTS-HHHHHHHHHHHHHH--TTHHHHSHHHHHHHHHHHHHHH--SHHHHHHHHHHHHHH-TTHHHHHHHHHHHHHSHHHHHHHHHHHHHHHHHHHHHHHHHHHTTSS---GGGHHHHHHHHHHHTT-PPPP-HHHHHHHHHHHHHHHS--TT-HHHHHHHHHHHHHHHHHHHTTTSTTHHHHHTHIIIIIIHHHHHHHHHTT-HHHHHHHHHHHHHHHHHHHHH-GGG--STT-HHHHHHHHTT---